Protein AF-Q61524-F1 (afdb_monomer_lite)

Sequence (188 aa):
MEGPAFSKPLKDKINPWGPLIILGILIRAGVSVQHDSPHQVFNVTWRVTNLMTGQTANATSLLGTMTDAFPKLYFDLCDLIG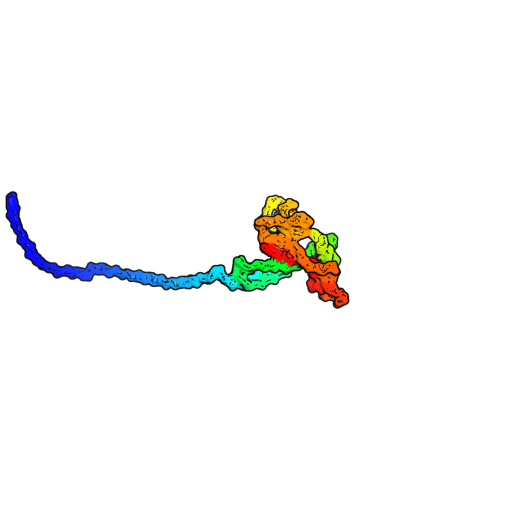DDWDETGLGCRTPGGRKRARTFDFYVCPGHTVPTGCGGPREGYCGKWGCETTGQAYWKPSSSWDLISLKRGNTPRNQGPCYDSSAVSSDIKGATPGGRCNPLVLEF

Radius of gyration: 37.03 Å; chains: 1; bounding box: 110×57×99 Å

Structure (mmCIF, N/CA/C/O backbone):
data_AF-Q61524-F1
#
_entry.id   AF-Q61524-F1
#
loop_
_atom_site.group_PDB
_atom_site.id
_atom_site.type_symbol
_atom_site.label_atom_id
_atom_site.label_alt_id
_atom_site.label_comp_id
_atom_site.label_asym_id
_atom_site.label_entity_id
_atom_site.label_seq_id
_atom_site.pdbx_PDB_ins_code
_atom_site.Cartn_x
_atom_site.Cartn_y
_atom_site.Cartn_z
_atom_site.occupancy
_atom_site.B_iso_or_equiv
_atom_site.auth_seq_id
_atom_site.auth_comp_id
_atom_site.auth_asym_id
_atom_site.auth_atom_id
_atom_site.pdbx_PDB_model_num
ATOM 1 N N . MET A 1 1 ? -84.512 -15.811 79.429 1.00 34.22 1 MET A N 1
ATOM 2 C CA . MET A 1 1 ? -84.931 -17.022 80.159 1.00 34.22 1 MET A CA 1
ATOM 3 C C . MET A 1 1 ? -84.025 -18.152 79.704 1.00 34.22 1 MET A C 1
ATOM 5 O O . MET A 1 1 ? -83.801 -18.243 78.508 1.00 34.22 1 MET A O 1
ATOM 9 N N . GLU A 1 2 ? -83.501 -18.903 80.677 1.00 37.66 2 GLU A N 1
ATOM 10 C CA . GLU A 1 2 ? -82.784 -20.192 80.574 1.00 37.66 2 GLU A CA 1
ATOM 11 C C . GLU A 1 2 ? -81.365 -20.209 79.951 1.00 37.66 2 GLU A C 1
ATOM 13 O O . GLU A 1 2 ? -81.152 -19.915 78.781 1.00 37.66 2 GLU A O 1
ATOM 18 N N . GLY A 1 3 ? -80.376 -20.607 80.762 1.00 34.16 3 GLY A N 1
ATOM 19 C CA . GLY A 1 3 ? -79.248 -21.450 80.319 1.00 34.16 3 GLY A CA 1
ATOM 20 C C . GLY A 1 3 ? -79.447 -22.868 80.889 1.00 34.16 3 GLY A C 1
ATOM 21 O O . GLY A 1 3 ? -80.541 -23.125 81.391 1.00 34.16 3 GLY A O 1
ATOM 22 N N . PRO A 1 4 ? -78.428 -23.749 81.015 1.00 56.19 4 PRO A N 1
ATOM 23 C CA . PRO A 1 4 ? -77.154 -23.925 80.300 1.00 56.19 4 PRO A CA 1
ATOM 24 C C . PRO A 1 4 ? -76.946 -25.417 79.857 1.00 56.19 4 PRO A C 1
ATOM 26 O O . PRO A 1 4 ? -77.889 -26.198 79.869 1.00 56.19 4 PRO A O 1
ATOM 29 N N . ALA A 1 5 ? -75.692 -25.812 79.559 1.00 42.12 5 ALA A N 1
ATOM 30 C CA . ALA A 1 5 ? -75.075 -27.157 79.729 1.00 42.12 5 ALA A CA 1
ATOM 31 C C . ALA A 1 5 ? -74.617 -27.961 78.478 1.00 42.12 5 ALA A C 1
ATOM 33 O O . ALA A 1 5 ? -75.386 -28.584 77.759 1.00 42.12 5 ALA A O 1
ATOM 34 N N . PHE A 1 6 ? -73.286 -27.967 78.305 1.00 42.06 6 PHE A N 1
ATOM 35 C CA . PHE A 1 6 ? -72.361 -29.105 78.123 1.00 42.06 6 PHE A CA 1
ATOM 36 C C . PHE A 1 6 ? -72.846 -30.458 77.551 1.00 42.06 6 PHE A C 1
ATOM 38 O O . PHE A 1 6 ? -73.627 -31.167 78.174 1.00 42.06 6 PHE A O 1
ATOM 45 N N . SER A 1 7 ? -72.128 -30.947 76.527 1.00 42.03 7 SER A N 1
ATOM 46 C CA . SER A 1 7 ? -71.452 -32.263 76.571 1.00 42.03 7 SER A CA 1
ATOM 47 C C . SER A 1 7 ? -70.316 -32.368 75.524 1.00 42.03 7 SER A C 1
ATOM 49 O O . SER A 1 7 ? -70.452 -31.973 74.372 1.00 42.03 7 SER A O 1
ATOM 51 N N . LYS A 1 8 ? -69.155 -32.865 75.966 1.00 37.25 8 LYS A N 1
ATOM 52 C CA . LYS A 1 8 ? -68.002 -33.390 75.187 1.00 37.25 8 LYS A CA 1
ATOM 53 C C . LYS A 1 8 ? -68.099 -34.939 75.211 1.00 37.25 8 LYS A C 1
ATOM 55 O O . LYS A 1 8 ? -68.842 -35.424 76.064 1.00 37.25 8 LYS A O 1
ATOM 60 N N . PRO A 1 9 ? -67.256 -35.745 74.519 1.00 51.81 9 PRO A N 1
ATOM 61 C CA . PRO A 1 9 ? -66.420 -35.542 73.320 1.00 51.81 9 PRO A CA 1
ATOM 62 C C . PRO A 1 9 ? -66.449 -36.763 72.339 1.00 51.81 9 PRO A C 1
ATOM 64 O O . PRO A 1 9 ? -67.178 -37.728 72.535 1.00 51.81 9 PRO A O 1
ATOM 67 N N . LEU A 1 10 ? -65.510 -36.745 71.377 1.00 39.00 10 LEU A N 1
ATOM 68 C CA . LEU A 1 10 ? -64.771 -37.892 70.806 1.00 39.00 10 LEU A CA 1
ATOM 69 C C . LEU A 1 10 ? -65.347 -38.570 69.549 1.00 39.00 10 LEU A C 1
ATOM 71 O O . LEU A 1 10 ? -66.264 -39.377 69.635 1.00 39.00 10 LEU A O 1
ATOM 75 N N . LYS A 1 11 ? -64.678 -38.368 68.402 1.00 36.84 11 LYS A N 1
ATOM 76 C CA . LYS A 1 11 ? -63.940 -39.446 67.716 1.00 36.84 11 LYS A CA 1
ATOM 77 C C . LYS A 1 11 ? -63.095 -38.874 66.577 1.00 36.84 11 LYS A C 1
ATOM 79 O O . LYS A 1 11 ? -63.632 -38.364 65.597 1.00 36.84 11 LYS A O 1
ATOM 84 N N . ASP A 1 12 ? -61.781 -39.012 66.706 1.00 47.59 12 ASP A N 1
ATOM 85 C CA . ASP A 1 12 ? -60.841 -38.858 65.603 1.00 47.59 12 ASP A CA 1
ATOM 86 C C . ASP A 1 12 ? -61.253 -39.743 64.423 1.00 47.59 12 ASP A C 1
ATOM 88 O O . ASP A 1 12 ? -61.412 -40.960 64.560 1.00 47.59 12 ASP A O 1
ATOM 92 N N . LYS A 1 13 ? -61.383 -39.135 63.244 1.00 40.47 13 LYS A N 1
ATOM 93 C CA . LYS A 1 13 ? -61.240 -39.828 61.964 1.00 40.47 13 LYS A CA 1
ATOM 94 C C . LYS A 1 13 ? -60.425 -38.949 61.030 1.00 40.47 13 LYS A C 1
ATOM 96 O O . LYS A 1 13 ? -60.937 -38.050 60.372 1.00 40.47 13 LYS A O 1
ATOM 101 N N . ILE A 1 14 ? -59.132 -39.244 61.012 1.00 44.91 14 ILE A N 1
ATOM 102 C CA . ILE A 1 14 ? -58.179 -38.815 59.994 1.00 44.91 14 ILE A CA 1
ATOM 103 C C . ILE A 1 14 ? -58.725 -39.277 58.635 1.00 44.91 14 ILE A C 1
ATOM 105 O O . ILE A 1 14 ? -58.894 -40.472 58.397 1.00 44.91 14 ILE A O 1
ATOM 109 N N . ASN A 1 15 ? -59.058 -38.319 57.771 1.00 45.84 15 ASN A N 1
ATOM 110 C CA . ASN A 1 15 ? -59.486 -38.557 56.396 1.00 45.84 15 ASN A CA 1
ATOM 111 C C . ASN A 1 15 ? -58.240 -38.745 55.503 1.00 45.84 15 ASN A C 1
ATOM 113 O O . ASN A 1 15 ? -57.409 -37.837 55.473 1.00 45.84 15 ASN A O 1
ATOM 117 N N . PRO A 1 16 ? -58.080 -39.861 54.764 1.00 44.81 16 PRO A N 1
ATOM 118 C CA . PRO A 1 16 ? -56.848 -40.149 54.027 1.00 44.81 16 PRO A CA 1
ATOM 119 C C . PRO A 1 16 ? -56.837 -39.619 52.580 1.00 44.81 16 PRO A C 1
ATOM 121 O O . PRO A 1 16 ? -56.116 -40.147 51.742 1.00 44.81 16 PRO A O 1
ATOM 124 N N . TRP A 1 17 ? -57.616 -38.583 52.260 1.00 44.56 17 TRP A N 1
ATOM 125 C CA . TRP A 1 17 ? -57.714 -38.042 50.896 1.00 44.56 17 TRP A CA 1
ATOM 126 C C . TRP A 1 17 ? -57.247 -36.586 50.842 1.00 44.56 17 TRP A C 1
ATOM 128 O O . TRP A 1 17 ? -58.035 -35.662 50.661 1.00 44.56 17 TRP A O 1
ATOM 138 N N . GLY A 1 18 ? -55.941 -36.390 51.035 1.00 41.88 18 GLY A N 1
ATOM 139 C CA . GLY A 1 18 ? -55.241 -35.165 50.648 1.00 41.88 18 GLY A CA 1
ATOM 140 C C . GLY A 1 18 ? -54.637 -35.336 49.247 1.00 41.88 18 GLY A C 1
ATOM 141 O O . GLY A 1 18 ? -54.134 -36.420 48.946 1.00 41.88 18 GLY A O 1
ATOM 142 N N . PRO A 1 19 ? -54.685 -34.320 48.369 1.00 47.94 19 PRO A N 1
ATOM 143 C CA . PRO A 1 19 ? -54.148 -34.434 47.021 1.00 47.94 19 PRO A CA 1
ATOM 144 C C . PRO A 1 19 ? -52.626 -34.604 47.088 1.00 47.94 19 PRO A C 1
ATOM 146 O O . PRO A 1 19 ? -51.918 -33.783 47.670 1.00 47.94 19 PRO A O 1
ATOM 149 N N . LEU A 1 20 ? -52.122 -35.680 46.484 1.00 49.22 20 LEU A N 1
ATOM 150 C CA . LEU A 1 20 ? -50.700 -35.886 46.228 1.00 49.22 20 LEU A CA 1
ATOM 151 C C . LEU A 1 20 ? -50.214 -34.793 45.268 1.00 49.22 20 LEU A C 1
ATOM 153 O O . LEU A 1 20 ? -50.362 -34.904 44.052 1.00 49.22 20 LEU A O 1
ATOM 157 N N . ILE A 1 21 ? -49.637 -33.722 45.814 1.00 53.91 21 ILE A N 1
ATOM 158 C CA . ILE A 1 21 ? -48.837 -32.779 45.033 1.00 53.91 21 ILE A CA 1
ATOM 159 C C . ILE A 1 21 ? -47.535 -33.502 44.688 1.00 53.91 21 ILE A C 1
ATOM 161 O O . ILE A 1 21 ? -46.600 -33.551 45.485 1.00 53.91 21 ILE A O 1
ATOM 165 N N . ILE A 1 22 ? -47.489 -34.106 43.500 1.00 50.44 22 ILE A N 1
ATOM 166 C CA . ILE A 1 22 ? -46.239 -34.587 42.916 1.00 50.44 22 ILE A CA 1
ATOM 167 C C . ILE A 1 22 ? -45.434 -33.342 42.545 1.00 50.44 22 ILE A C 1
ATOM 169 O O . ILE A 1 22 ? -45.658 -32.720 41.507 1.00 50.44 22 ILE A O 1
ATOM 173 N N . LEU A 1 23 ? -44.511 -32.953 43.424 1.00 48.97 23 LEU A N 1
ATOM 174 C CA . LEU A 1 23 ? -43.489 -31.962 43.123 1.00 48.97 23 LEU A CA 1
ATOM 175 C C . LEU A 1 23 ? -42.530 -32.592 42.106 1.00 48.97 23 LEU A C 1
ATOM 177 O O . LEU A 1 23 ? -41.545 -33.235 42.462 1.00 48.97 23 LEU A O 1
ATOM 181 N N . GLY A 1 24 ? -42.870 -32.467 40.824 1.00 51.19 24 GLY A N 1
ATOM 182 C CA . GLY A 1 24 ? -41.993 -32.848 39.730 1.00 51.19 24 GLY A CA 1
ATOM 183 C C . GLY A 1 24 ? -40.735 -31.991 39.786 1.00 51.19 24 GLY A C 1
ATOM 184 O O . GLY A 1 24 ? -40.763 -30.813 39.434 1.00 51.19 24 GLY A O 1
ATOM 185 N N . ILE A 1 25 ? -39.628 -32.576 40.243 1.00 55.19 25 ILE A N 1
ATOM 186 C CA . ILE A 1 25 ? -38.306 -31.977 40.091 1.00 55.19 25 ILE A CA 1
ATOM 187 C C . ILE A 1 25 ? -38.027 -31.963 38.587 1.00 55.19 25 ILE A C 1
ATOM 189 O O . ILE A 1 25 ? -37.670 -32.981 37.996 1.00 55.19 25 ILE A O 1
ATOM 193 N N . LEU A 1 26 ? -38.209 -30.801 37.956 1.00 47.75 26 LEU A N 1
ATOM 194 C CA . LEU A 1 26 ? -37.598 -30.517 36.666 1.00 47.75 26 LEU A CA 1
ATOM 195 C C . LEU A 1 26 ? -36.090 -30.493 36.900 1.00 47.75 26 LEU A C 1
ATOM 197 O O . LEU A 1 26 ? -35.507 -29.446 37.184 1.00 47.75 26 LEU A O 1
ATOM 201 N N . ILE A 1 27 ? -35.450 -31.656 36.786 1.00 51.91 27 ILE A N 1
ATOM 202 C CA . ILE A 1 27 ? -34.021 -31.712 36.523 1.00 51.91 27 ILE A CA 1
ATOM 203 C C . ILE A 1 27 ? -33.881 -31.099 35.133 1.00 51.91 27 ILE A C 1
ATOM 205 O O . ILE A 1 27 ? -33.997 -31.781 34.116 1.00 51.91 27 ILE A O 1
ATOM 209 N N . ARG A 1 28 ? -33.670 -29.778 35.072 1.00 49.41 28 ARG A N 1
ATOM 210 C CA . ARG A 1 28 ? -32.932 -29.214 33.950 1.00 49.41 28 ARG A CA 1
ATOM 211 C C . ARG A 1 28 ? -31.598 -29.933 34.026 1.00 49.41 28 ARG A C 1
ATOM 213 O O . ARG A 1 28 ? -30.758 -29.581 34.849 1.00 49.41 28 ARG A O 1
ATOM 220 N N . ALA A 1 29 ? -31.436 -30.981 33.223 1.00 51.28 29 ALA A N 1
ATOM 221 C CA . ALA A 1 29 ? -30.122 -31.357 32.763 1.00 51.28 29 ALA A CA 1
ATOM 222 C C . ALA A 1 29 ? -29.605 -30.070 32.133 1.00 51.28 29 ALA A C 1
ATOM 224 O O . ALA A 1 29 ? -30.028 -29.683 31.043 1.00 51.28 29 ALA A O 1
ATOM 225 N N . GLY A 1 30 ? -28.835 -29.312 32.915 1.00 47.81 30 GLY A N 1
ATOM 226 C CA . GLY A 1 30 ? -28.030 -28.246 32.386 1.00 47.81 30 GLY A CA 1
ATOM 227 C C . GLY A 1 30 ? -27.158 -28.953 31.380 1.00 47.81 30 GLY A C 1
ATOM 228 O O . GLY A 1 30 ? -26.180 -29.594 31.751 1.00 47.81 30 GLY A O 1
ATOM 229 N N . VAL A 1 31 ? -27.561 -28.901 30.113 1.00 48.53 31 VAL A N 1
ATOM 230 C CA . VAL A 1 31 ? -26.595 -28.923 29.038 1.00 48.53 31 VAL A CA 1
ATOM 231 C C . VAL A 1 31 ? -25.711 -27.758 29.426 1.00 48.53 31 VAL A C 1
ATOM 233 O O . VAL A 1 31 ? -26.129 -26.602 29.340 1.00 48.53 31 VAL A O 1
ATOM 236 N N . SER A 1 32 ? -24.567 -28.064 30.033 1.00 52.12 32 SER A N 1
ATOM 237 C CA . SER A 1 32 ? -23.470 -27.131 30.101 1.00 52.12 32 SER A CA 1
ATOM 238 C C . SER A 1 32 ? -23.262 -26.756 28.649 1.00 52.12 32 SER A C 1
ATOM 240 O O . SER A 1 32 ? -22.697 -27.532 27.881 1.00 52.12 32 SER A O 1
ATOM 242 N N . VAL A 1 33 ? -23.836 -25.624 28.239 1.00 51.41 33 VAL A N 1
ATOM 243 C CA . VAL A 1 33 ? -23.352 -24.911 27.075 1.00 51.41 33 VAL A CA 1
ATOM 244 C C . VAL A 1 33 ? -21.889 -24.764 27.421 1.00 51.41 33 VAL A C 1
ATOM 246 O O . VAL A 1 33 ? -21.557 -24.092 28.400 1.00 51.41 33 VAL A O 1
ATOM 249 N N . GLN A 1 34 ? -21.049 -25.552 26.755 1.00 55.75 34 GLN A N 1
ATOM 250 C CA . GLN A 1 34 ? -19.616 -25.399 26.833 1.00 55.75 34 GLN A CA 1
ATOM 251 C C . GLN A 1 34 ? -19.420 -23.975 26.331 1.00 55.75 34 GLN A C 1
ATOM 253 O O . GLN A 1 34 ? -19.534 -23.703 25.140 1.00 55.75 34 GLN A O 1
ATOM 258 N N . HIS A 1 35 ? -19.366 -23.027 27.262 1.00 61.12 35 HIS A N 1
ATOM 259 C CA . HIS A 1 35 ? -19.160 -21.643 26.921 1.00 61.12 35 HIS A CA 1
ATOM 260 C C . HIS A 1 35 ? -17.685 -21.630 26.589 1.00 61.12 35 HIS A C 1
ATOM 262 O O . HIS A 1 35 ? -16.847 -21.582 27.492 1.00 61.12 35 HIS A O 1
ATOM 268 N N . ASP A 1 36 ? -17.377 -21.854 25.312 1.00 76.94 36 ASP A N 1
ATOM 269 C CA . ASP A 1 36 ? -16.004 -21.823 24.862 1.00 76.94 36 ASP A CA 1
ATOM 270 C C . ASP A 1 36 ? -15.397 -20.523 25.388 1.00 76.94 36 ASP A C 1
ATOM 272 O O . ASP A 1 36 ? -16.037 -19.464 25.344 1.00 76.94 36 ASP A O 1
ATOM 276 N N . SER A 1 37 ? -14.208 -20.632 25.983 1.00 83.56 37 SER A N 1
ATOM 277 C CA . SER A 1 37 ? -13.538 -19.500 26.620 1.00 83.56 37 SER A CA 1
ATOM 278 C C . SER A 1 37 ? -13.587 -18.289 25.685 1.00 83.56 37 SER A C 1
ATOM 280 O O . SER A 1 37 ? -13.211 -18.437 24.530 1.00 83.56 37 SER A O 1
ATOM 282 N N . PRO A 1 38 ? -13.983 -17.082 26.120 1.00 87.19 38 PRO A N 1
ATOM 283 C CA . PRO A 1 38 ? -13.972 -15.903 25.246 1.00 87.19 38 PRO A CA 1
ATOM 284 C C . PRO A 1 38 ? -12.561 -15.535 24.744 1.00 87.19 38 PRO A C 1
ATOM 286 O O . PRO A 1 38 ? -12.417 -14.693 23.863 1.00 87.19 38 PRO A O 1
ATOM 289 N N . HIS A 1 39 ? -11.522 -16.190 25.270 1.00 90.31 39 HIS A N 1
ATOM 290 C CA . HIS A 1 39 ? -10.122 -16.050 24.881 1.00 90.31 39 HIS A CA 1
ATOM 291 C C . HIS A 1 39 ? -9.625 -17.263 24.086 1.00 90.31 39 HIS A C 1
ATOM 293 O O . HIS A 1 39 ? -8.515 -17.749 24.311 1.00 90.31 39 HIS A O 1
ATOM 299 N N . GLN A 1 40 ? -10.455 -17.804 23.191 1.00 93.44 40 GLN A N 1
ATOM 300 C CA . GLN A 1 40 ? -10.007 -18.880 22.309 1.00 93.44 40 GLN A CA 1
ATOM 301 C C . GLN A 1 40 ? -8.854 -18.394 21.433 1.00 93.44 40 GLN A C 1
ATOM 303 O O . GLN A 1 40 ? -8.881 -17.286 20.890 1.00 93.44 40 GLN A O 1
ATOM 308 N N . VAL A 1 41 ? -7.860 -19.261 21.279 1.00 95.69 41 VAL A N 1
ATOM 309 C CA . VAL A 1 41 ? -6.746 -19.048 20.363 1.00 95.69 41 VAL A CA 1
ATOM 310 C C . VAL A 1 41 ? -7.084 -19.723 19.043 1.00 95.69 41 VAL A C 1
ATOM 312 O O . VAL A 1 41 ? -7.360 -20.921 19.000 1.00 95.69 41 VAL A O 1
ATOM 315 N N . PHE A 1 42 ? -7.030 -18.952 17.964 1.00 96.25 42 PHE A N 1
ATOM 316 C CA . PHE A 1 42 ? -7.261 -19.412 16.604 1.00 96.25 42 PHE A CA 1
ATOM 317 C C . PHE A 1 42 ? -5.990 -19.272 15.775 1.00 96.25 42 PHE A C 1
ATOM 319 O O . PHE A 1 42 ? -5.110 -18.469 16.080 1.00 96.25 42 PHE A O 1
ATOM 326 N N . ASN A 1 43 ? -5.925 -20.020 14.675 1.00 97.38 43 ASN A N 1
ATOM 327 C CA . ASN A 1 43 ? -5.005 -19.713 13.589 1.00 97.38 43 ASN A CA 1
ATOM 328 C C . ASN A 1 43 ? -5.625 -18.620 12.708 1.00 97.38 43 ASN A C 1
ATOM 330 O O . ASN A 1 43 ? -6.362 -18.908 11.762 1.00 97.38 43 ASN A O 1
ATOM 334 N N . VAL A 1 44 ? -5.375 -17.361 13.063 1.00 98.06 44 VAL A N 1
ATOM 335 C CA . VAL A 1 44 ? -5.919 -16.190 12.370 1.00 98.06 44 VAL A CA 1
ATOM 336 C C . VAL A 1 44 ? -5.082 -15.933 11.126 1.00 98.06 44 VAL A C 1
ATOM 338 O O . VAL A 1 44 ? -3.862 -15.860 11.211 1.00 98.06 44 VAL A O 1
ATOM 341 N N . THR A 1 45 ? -5.723 -15.790 9.966 1.00 98.12 45 THR A N 1
ATOM 342 C CA . THR A 1 45 ? -5.037 -15.477 8.706 1.00 98.12 45 THR A CA 1
ATOM 343 C C . THR A 1 45 ? -5.496 -14.128 8.178 1.00 98.12 45 THR A C 1
ATOM 345 O O . THR A 1 45 ? -6.654 -13.963 7.801 1.00 98.12 45 THR A O 1
ATOM 348 N N . TRP A 1 46 ? -4.566 -13.182 8.102 1.00 98.38 46 TRP A N 1
ATOM 349 C CA . TRP A 1 46 ? -4.745 -11.905 7.421 1.00 98.38 46 TRP A CA 1
ATOM 350 C C . TRP A 1 46 ? -4.383 -12.040 5.953 1.00 98.38 46 TRP A C 1
ATOM 352 O O . TRP A 1 46 ? -3.387 -12.680 5.619 1.00 98.38 46 TRP A O 1
ATOM 362 N N . ARG A 1 47 ? -5.170 -11.424 5.071 1.00 98.06 47 ARG A N 1
ATOM 363 C CA . ARG A 1 47 ? -4.982 -11.509 3.621 1.00 98.06 47 ARG A CA 1
ATOM 364 C C . ARG A 1 47 ? -5.134 -10.131 2.990 1.00 98.06 47 ARG A C 1
ATOM 366 O O . ARG A 1 47 ? -6.151 -9.474 3.182 1.00 98.06 47 ARG A O 1
ATOM 373 N N . VAL A 1 48 ? -4.146 -9.733 2.198 1.00 97.94 48 VAL A N 1
ATOM 374 C CA . VAL A 1 48 ? -4.208 -8.549 1.334 1.00 97.94 48 VAL A CA 1
ATOM 375 C C . VAL A 1 48 ? -4.538 -9.027 -0.072 1.00 97.94 48 VAL A C 1
ATOM 377 O O . VAL A 1 48 ? -3.892 -9.945 -0.580 1.00 97.94 48 VAL A O 1
ATOM 380 N N . THR A 1 49 ? -5.558 -8.442 -0.696 1.00 96.56 49 THR A N 1
ATOM 381 C CA . THR A 1 49 ? -6.040 -8.871 -2.017 1.00 96.56 49 THR A CA 1
ATOM 382 C C . THR A 1 49 ? -6.137 -7.703 -2.980 1.00 96.56 49 THR A C 1
ATOM 384 O O . THR A 1 49 ? -6.538 -6.606 -2.598 1.00 96.56 49 THR A O 1
ATOM 387 N N . ASN A 1 50 ? -5.778 -7.959 -4.233 1.00 93.75 50 ASN A N 1
ATOM 388 C CA . ASN A 1 50 ? -6.072 -7.072 -5.343 1.00 93.75 50 ASN A CA 1
ATOM 389 C C . ASN A 1 50 ? -7.562 -7.212 -5.678 1.00 93.75 50 ASN A C 1
ATOM 391 O O . ASN A 1 50 ? -8.011 -8.285 -6.078 1.00 93.75 50 ASN A O 1
ATOM 395 N N . LEU A 1 51 ? -8.333 -6.138 -5.506 1.00 91.62 51 LEU A N 1
ATOM 396 C CA . LEU A 1 51 ? -9.781 -6.164 -5.734 1.00 91.62 51 LEU A CA 1
ATOM 397 C C . LEU A 1 51 ? -10.163 -6.225 -7.221 1.00 91.62 51 LEU A C 1
ATOM 399 O O . LEU A 1 51 ? -11.275 -6.640 -7.532 1.00 91.62 51 LEU A O 1
ATOM 403 N N . MET A 1 52 ? -9.260 -5.848 -8.130 1.00 87.75 52 MET A N 1
ATOM 404 C CA . MET A 1 52 ? -9.493 -5.917 -9.576 1.00 87.75 52 MET A CA 1
ATOM 405 C C . MET A 1 52 ? -9.345 -7.345 -10.103 1.00 87.75 52 MET A C 1
ATOM 407 O O . MET A 1 52 ? -10.127 -7.776 -10.946 1.00 87.75 52 MET A O 1
ATOM 411 N N . THR A 1 53 ? -8.358 -8.092 -9.600 1.00 90.38 53 THR A N 1
ATOM 412 C CA . THR A 1 53 ? -8.041 -9.450 -10.083 1.00 90.38 53 THR A CA 1
ATOM 413 C C . THR A 1 53 ? -8.506 -10.565 -9.143 1.00 90.38 53 THR A C 1
ATOM 415 O O . THR A 1 53 ? -8.518 -11.733 -9.528 1.00 90.38 53 THR A O 1
ATOM 418 N N . GLY A 1 54 ? -8.845 -10.240 -7.893 1.00 92.38 54 GLY A N 1
ATOM 419 C CA . GLY A 1 54 ? -9.150 -11.202 -6.829 1.00 92.38 54 GLY A CA 1
ATOM 420 C C . GLY A 1 54 ? -7.929 -11.961 -6.287 1.00 92.38 54 GLY A C 1
ATOM 421 O O . GLY A 1 54 ? -8.070 -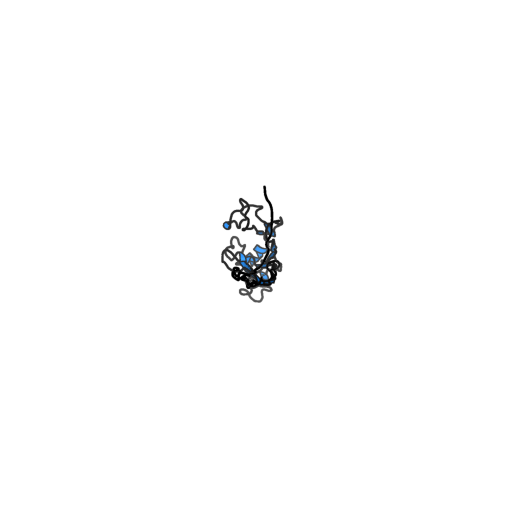12.826 -5.414 1.00 92.38 54 GLY A O 1
ATOM 422 N N . GLN A 1 55 ? -6.724 -11.669 -6.785 1.00 93.69 55 GLN A N 1
ATOM 423 C CA . GLN A 1 55 ? -5.503 -12.360 -6.380 1.00 93.69 55 GLN A CA 1
ATOM 424 C C . GLN A 1 55 ? -5.025 -11.912 -4.994 1.00 93.69 55 GLN A C 1
ATOM 426 O O . GLN A 1 55 ? -5.214 -10.771 -4.572 1.00 93.69 55 GLN A O 1
ATOM 431 N N . THR A 1 56 ? -4.390 -12.832 -4.268 1.00 96.12 56 THR A N 1
ATOM 432 C CA . THR A 1 56 ? -3.736 -12.525 -2.990 1.00 96.12 56 THR A CA 1
ATOM 433 C C . THR A 1 56 ? -2.401 -11.848 -3.244 1.00 96.12 56 THR A C 1
ATOM 435 O O . THR A 1 56 ? -1.524 -12.476 -3.827 1.00 96.12 56 THR A O 1
ATOM 438 N N . ALA A 1 57 ? -2.218 -10.632 -2.734 1.00 95.75 57 ALA A N 1
ATOM 439 C CA . ALA A 1 57 ? -0.912 -9.986 -2.723 1.00 95.75 57 ALA A CA 1
ATOM 440 C C . ALA A 1 57 ? -0.004 -10.608 -1.655 1.00 95.75 57 ALA A C 1
ATOM 442 O O . ALA A 1 57 ? 1.135 -10.973 -1.928 1.00 95.75 57 ALA A O 1
ATOM 443 N N . ASN A 1 58 ? -0.528 -10.788 -0.439 1.00 97.19 58 ASN A N 1
ATOM 444 C CA . ASN A 1 58 ? 0.122 -11.595 0.588 1.00 97.19 58 ASN A CA 1
ATOM 445 C C . ASN A 1 58 ? -0.890 -12.107 1.625 1.00 97.19 58 ASN A C 1
ATOM 447 O O . ASN A 1 58 ? -1.996 -11.572 1.747 1.00 97.19 58 ASN A O 1
ATOM 451 N N . ALA A 1 59 ? -0.504 -13.130 2.381 1.00 97.62 59 ALA A N 1
ATOM 452 C CA . ALA A 1 59 ? -1.225 -13.602 3.550 1.00 97.62 59 ALA A CA 1
ATOM 453 C C . ALA A 1 59 ? -0.261 -13.868 4.712 1.00 97.62 59 ALA A C 1
ATOM 455 O O . ALA A 1 59 ? 0.891 -14.249 4.519 1.00 97.62 59 ALA A O 1
ATOM 456 N N . THR A 1 60 ? -0.721 -13.654 5.938 1.00 98.00 60 THR A N 1
ATOM 457 C CA . THR A 1 60 ? 0.056 -13.906 7.154 1.00 98.00 60 THR A CA 1
ATOM 458 C C . THR A 1 60 ? -0.839 -14.581 8.173 1.00 98.00 60 THR A C 1
ATOM 460 O O . THR A 1 60 ? -1.907 -14.063 8.496 1.00 98.00 60 THR A O 1
ATOM 463 N N . SER A 1 61 ? -0.396 -15.732 8.671 1.00 97.50 61 SER A N 1
ATOM 464 C CA . SER A 1 61 ? -1.109 -16.505 9.683 1.00 97.50 61 SER A CA 1
ATOM 465 C C . SER A 1 61 ? -0.372 -16.428 11.014 1.00 97.50 61 SER A C 1
ATOM 467 O O . SER A 1 61 ? 0.856 -16.522 11.047 1.00 97.50 61 SER A O 1
ATOM 469 N N . LEU A 1 62 ? -1.112 -16.264 12.106 1.00 97.31 62 LEU A N 1
ATOM 470 C CA . LEU A 1 62 ? -0.583 -16.270 13.465 1.00 97.31 62 LEU A CA 1
ATOM 471 C C . LEU A 1 62 ? -1.569 -16.924 14.431 1.00 97.31 62 LEU A C 1
ATOM 473 O O . LEU A 1 62 ? -2.785 -16.813 14.272 1.00 97.31 62 LEU A O 1
ATOM 477 N N . LEU A 1 63 ? -1.024 -17.588 15.450 1.00 97.56 63 LEU A N 1
ATOM 478 C CA . LEU A 1 63 ? -1.813 -18.045 16.584 1.00 97.56 63 LEU A CA 1
ATOM 479 C C . LEU A 1 63 ? -2.060 -16.864 17.519 1.00 97.56 63 LEU A C 1
ATOM 481 O O . LEU A 1 63 ? -1.111 -16.237 17.985 1.00 97.56 63 LEU A O 1
ATOM 485 N N . GLY A 1 64 ? -3.326 -16.578 17.790 1.00 96.00 64 GLY A N 1
ATOM 486 C CA . GLY A 1 64 ? -3.732 -15.503 18.688 1.00 96.00 64 GLY A CA 1
ATOM 487 C C . GLY A 1 64 ? -5.227 -15.536 18.959 1.00 96.00 64 GLY A C 1
ATOM 488 O O . GLY A 1 64 ? -5.963 -16.352 18.400 1.00 96.00 64 GLY A O 1
ATOM 489 N N . THR A 1 65 ? -5.680 -14.655 19.835 1.00 96.00 65 THR A N 1
ATOM 490 C CA . THR A 1 65 ? -7.105 -14.412 20.053 1.00 96.00 65 THR A CA 1
ATOM 491 C C . THR A 1 65 ? -7.623 -13.403 19.028 1.00 96.00 65 THR A C 1
ATOM 493 O O . THR A 1 65 ? -6.861 -12.668 18.400 1.00 96.00 65 THR A O 1
ATOM 496 N N . MET A 1 66 ? -8.944 -13.295 18.886 1.00 93.25 66 MET A N 1
ATOM 497 C CA . MET A 1 66 ? -9.541 -12.277 18.008 1.00 93.25 66 MET A CA 1
ATOM 498 C C . MET A 1 66 ? -9.263 -10.832 18.467 1.00 93.25 66 MET A C 1
ATOM 500 O O . MET A 1 66 ? -9.494 -9.901 17.702 1.00 93.25 66 MET A O 1
ATOM 504 N N . THR A 1 67 ? -8.777 -10.635 19.698 1.00 94.31 67 THR A N 1
ATOM 505 C CA . THR A 1 67 ? -8.497 -9.313 20.276 1.00 94.31 67 THR A CA 1
ATOM 506 C C . THR A 1 67 ? -7.050 -8.848 20.125 1.00 94.31 67 THR A C 1
ATOM 508 O O . THR A 1 67 ? -6.799 -7.659 20.282 1.00 94.31 67 THR A O 1
ATOM 511 N N . ASP A 1 68 ? -6.100 -9.740 19.828 1.00 94.88 68 ASP A N 1
ATOM 512 C CA . ASP A 1 68 ? -4.663 -9.416 19.793 1.00 94.88 68 ASP A CA 1
ATOM 513 C C . ASP A 1 68 ? -3.931 -9.877 18.522 1.00 94.88 68 ASP A C 1
ATOM 515 O O . ASP A 1 68 ? -2.784 -9.488 18.295 1.00 94.88 68 ASP A O 1
ATOM 519 N N . ALA A 1 69 ? -4.582 -10.646 17.649 1.00 96.88 69 ALA A N 1
ATOM 520 C CA . ALA A 1 69 ? -3.983 -11.144 16.418 1.00 96.88 69 ALA A CA 1
ATOM 521 C C . ALA A 1 69 ? -3.900 -10.072 15.307 1.00 96.88 69 ALA A C 1
ATOM 523 O O . ALA A 1 69 ? -4.478 -10.259 14.242 1.00 96.88 69 ALA A O 1
ATOM 524 N N . PHE A 1 70 ? -3.164 -8.974 15.519 1.00 97.50 70 PHE A N 1
ATOM 525 C CA . PHE A 1 70 ? -2.991 -7.860 14.566 1.00 97.50 70 PHE A CA 1
ATOM 526 C C . PHE A 1 70 ? -1.515 -7.684 14.148 1.00 97.50 70 PHE A C 1
ATOM 528 O O . PHE A 1 70 ? -0.809 -6.816 14.667 1.00 97.50 70 PHE A O 1
ATOM 535 N N . PRO A 1 71 ? -0.991 -8.524 13.234 1.00 97.56 71 PRO A N 1
ATOM 536 C CA . PRO A 1 71 ? 0.389 -8.422 12.776 1.00 97.56 71 PRO A CA 1
ATOM 537 C C . PRO A 1 71 ? 0.575 -7.255 11.801 1.00 97.56 71 PRO A C 1
ATOM 539 O O . PRO A 1 71 ? -0.354 -6.837 11.115 1.00 97.56 71 PRO A O 1
ATOM 542 N N . LYS A 1 72 ? 1.820 -6.799 11.635 1.00 97.94 72 LYS A N 1
ATOM 543 C CA . LYS A 1 72 ? 2.172 -5.971 10.473 1.00 97.94 72 LYS A CA 1
ATOM 544 C C . LYS A 1 72 ? 2.080 -6.810 9.207 1.00 97.94 72 LYS A C 1
ATOM 546 O O . LYS A 1 72 ? 2.590 -7.932 9.180 1.00 97.94 72 LYS A O 1
ATOM 551 N N . LEU A 1 73 ? 1.492 -6.254 8.155 1.00 98.31 73 LEU A N 1
ATOM 552 C CA . LEU A 1 73 ? 1.394 -6.922 6.860 1.00 98.31 73 LEU A CA 1
ATOM 553 C C . LEU A 1 73 ? 2.406 -6.320 5.889 1.00 98.31 73 LEU A C 1
ATOM 555 O O . LEU A 1 73 ? 2.571 -5.103 5.813 1.00 98.31 73 LEU A O 1
ATOM 559 N N . TYR A 1 74 ? 3.069 -7.187 5.130 1.00 97.44 74 TYR A N 1
ATOM 560 C CA . TYR A 1 74 ? 4.077 -6.815 4.142 1.00 97.44 74 TYR A CA 1
ATOM 561 C C . TYR A 1 74 ? 3.630 -7.304 2.774 1.00 97.44 74 TYR A C 1
ATOM 563 O O . TYR A 1 74 ? 3.247 -8.460 2.645 1.00 97.44 74 TYR A O 1
ATOM 571 N N . PHE A 1 75 ? 3.675 -6.466 1.750 1.00 97.06 75 PHE A N 1
ATOM 572 C CA . PHE A 1 75 ? 3.340 -6.860 0.377 1.00 97.06 75 PHE A CA 1
ATOM 573 C C . PHE A 1 75 ? 4.001 -5.902 -0.612 1.00 97.06 75 PHE A C 1
ATOM 575 O O . PHE A 1 75 ? 4.383 -4.798 -0.228 1.00 97.06 75 PHE A O 1
ATOM 582 N N . ASP A 1 76 ? 4.176 -6.307 -1.868 1.00 95.69 76 ASP A N 1
ATOM 583 C CA . ASP A 1 76 ? 4.661 -5.396 -2.907 1.00 95.69 76 ASP A CA 1
ATOM 584 C C . ASP A 1 76 ? 3.482 -4.652 -3.545 1.00 95.69 76 ASP A C 1
ATOM 586 O O . ASP A 1 76 ? 2.425 -5.238 -3.786 1.00 95.69 76 ASP A O 1
ATOM 590 N N . LEU A 1 77 ? 3.660 -3.361 -3.837 1.00 94.56 77 LEU A N 1
ATOM 591 C CA . LEU A 1 77 ? 2.665 -2.555 -4.545 1.00 94.56 77 LEU A CA 1
ATOM 592 C C . LEU A 1 77 ? 2.216 -3.230 -5.850 1.00 94.56 77 LEU A C 1
ATOM 594 O O . LEU A 1 77 ? 1.028 -3.209 -6.162 1.00 94.56 77 LEU A O 1
ATOM 598 N N . CYS A 1 78 ? 3.139 -3.858 -6.583 1.00 92.44 78 CYS A N 1
ATOM 599 C CA . CYS A 1 78 ? 2.836 -4.492 -7.862 1.00 92.44 78 CYS A CA 1
ATOM 600 C C . CYS A 1 78 ? 1.893 -5.690 -7.752 1.00 92.44 78 CYS A C 1
ATOM 602 O O . CYS A 1 78 ? 1.133 -5.942 -8.684 1.00 92.44 78 CYS A O 1
ATOM 604 N N . ASP A 1 79 ? 1.862 -6.369 -6.604 1.00 93.75 79 ASP A N 1
ATOM 605 C CA . ASP A 1 79 ? 0.899 -7.445 -6.366 1.00 93.75 79 ASP A CA 1
ATOM 606 C C . ASP A 1 79 ? -0.520 -6.894 -6.070 1.00 93.75 79 ASP A C 1
ATOM 608 O O . ASP A 1 79 ? -1.506 -7.622 -6.193 1.00 93.75 79 ASP A O 1
ATOM 612 N N . LEU A 1 80 ? -0.652 -5.607 -5.706 1.00 91.62 80 LEU A N 1
ATOM 613 C CA . LEU A 1 80 ? -1.934 -4.949 -5.408 1.00 91.62 80 LEU A CA 1
ATOM 614 C C . LEU A 1 80 ? -2.557 -4.242 -6.619 1.00 91.62 80 LEU A C 1
ATOM 616 O O . LEU A 1 80 ? -3.777 -4.260 -6.754 1.00 91.62 80 LEU A O 1
ATOM 620 N N . ILE A 1 81 ? -1.747 -3.608 -7.471 1.00 86.06 81 ILE A N 1
ATOM 621 C CA . ILE A 1 81 ? -2.238 -2.822 -8.621 1.00 86.06 81 ILE A CA 1
ATOM 622 C C . ILE A 1 81 ? -2.237 -3.609 -9.936 1.00 86.06 81 ILE A C 1
ATOM 624 O O . ILE A 1 81 ? -3.039 -3.315 -10.818 1.00 86.06 81 ILE A O 1
ATOM 628 N N . GLY A 1 82 ? -1.389 -4.636 -10.056 1.00 75.19 82 GLY A N 1
ATOM 629 C CA . GLY A 1 82 ? -1.243 -5.426 -11.279 1.00 75.19 82 GLY A CA 1
ATOM 630 C C . GLY A 1 82 ? -0.600 -4.662 -12.444 1.00 75.19 82 GLY A C 1
ATOM 631 O O . GLY A 1 82 ? -0.001 -3.599 -12.274 1.00 75.19 82 GLY A O 1
ATOM 632 N N . ASP A 1 83 ? -0.723 -5.229 -13.646 1.00 69.94 83 ASP A N 1
ATOM 633 C CA . ASP A 1 83 ? -0.059 -4.735 -14.860 1.00 69.94 83 ASP A CA 1
ATOM 634 C C . ASP A 1 83 ? -0.844 -3.644 -15.608 1.00 69.94 83 ASP A C 1
ATOM 636 O O . ASP A 1 83 ? -0.328 -3.092 -16.581 1.00 69.94 83 ASP A O 1
ATOM 640 N N . ASP A 1 84 ? -2.073 -3.326 -15.192 1.00 66.81 84 ASP A N 1
ATOM 641 C CA . ASP A 1 84 ? -2.949 -2.350 -15.864 1.00 66.81 84 ASP A CA 1
ATOM 642 C C . ASP A 1 84 ? -2.645 -0.891 -15.476 1.00 66.81 84 ASP A C 1
ATOM 644 O O . ASP A 1 84 ? -3.127 0.037 -16.117 1.00 66.81 84 ASP A O 1
ATOM 648 N N . TRP A 1 85 ? -1.790 -0.675 -14.469 1.00 74.81 85 TRP A N 1
ATOM 649 C CA . TRP A 1 85 ? -1.331 0.648 -14.016 1.00 74.81 85 TRP A CA 1
ATOM 650 C C . TRP A 1 85 ? -0.288 1.300 -14.953 1.00 74.81 85 TRP A C 1
ATOM 652 O O . TRP A 1 85 ? 0.192 2.400 -14.696 1.00 74.81 85 TRP A O 1
ATOM 662 N N . ASP A 1 86 ? 0.088 0.636 -16.046 1.00 65.06 86 ASP A N 1
ATOM 663 C CA . ASP A 1 86 ? 1.234 0.987 -16.897 1.00 65.06 86 ASP A CA 1
ATOM 664 C C . ASP A 1 86 ? 0.983 2.185 -17.854 1.00 65.06 86 ASP A C 1
ATOM 666 O O . ASP A 1 86 ? 1.355 2.163 -19.029 1.00 65.06 86 ASP A O 1
ATOM 670 N N . GLU A 1 87 ? 0.391 3.279 -17.369 1.00 58.19 87 GLU A N 1
ATOM 671 C CA . GLU A 1 87 ? 0.368 4.553 -18.094 1.00 58.19 87 GLU A CA 1
ATOM 672 C C . GLU A 1 87 ? 1.629 5.383 -17.773 1.00 58.19 87 GLU A C 1
ATOM 674 O O . GLU A 1 87 ? 2.028 5.566 -16.623 1.00 58.19 87 GLU A O 1
ATOM 679 N N . THR A 1 88 ? 2.281 5.938 -18.802 1.00 57.66 88 THR A N 1
ATOM 680 C CA . THR A 1 88 ? 3.392 6.919 -18.696 1.00 57.66 88 THR A CA 1
ATOM 681 C C . THR A 1 88 ? 4.725 6.433 -18.086 1.00 57.66 88 THR A C 1
ATOM 683 O O . THR A 1 88 ? 5.545 7.231 -17.619 1.00 57.66 88 THR A O 1
ATOM 686 N N . GLY A 1 89 ? 5.017 5.128 -18.143 1.00 66.94 89 GLY A N 1
ATOM 687 C CA . GLY A 1 89 ? 6.312 4.577 -17.706 1.00 66.94 89 GLY A CA 1
ATOM 688 C C . GLY A 1 89 ? 6.489 4.524 -16.182 1.00 66.94 89 GLY A C 1
ATOM 689 O O . GLY A 1 89 ? 7.616 4.401 -15.691 1.00 66.94 89 GLY A O 1
ATOM 690 N N . LEU A 1 90 ? 5.381 4.634 -15.449 1.00 79.06 90 LEU A N 1
ATOM 691 C CA . LEU A 1 90 ? 5.225 4.214 -14.064 1.00 79.06 90 LEU A CA 1
ATOM 692 C C . LEU A 1 90 ? 4.465 2.893 -14.073 1.00 79.06 90 LEU A C 1
ATOM 694 O O . LEU A 1 90 ? 3.494 2.769 -14.804 1.00 79.06 90 LEU A O 1
ATOM 698 N N . GLY A 1 91 ? 4.901 1.930 -13.266 1.00 84.44 91 GLY A N 1
ATOM 699 C CA . GLY A 1 91 ? 4.160 0.686 -13.102 1.00 84.44 91 GLY A CA 1
ATOM 700 C C . GLY A 1 91 ? 5.053 -0.528 -12.925 1.00 84.44 91 GLY A C 1
ATOM 701 O O . GLY A 1 91 ? 6.166 -0.425 -12.401 1.00 84.44 91 GLY A O 1
ATOM 702 N N . CYS A 1 92 ? 4.530 -1.686 -13.306 1.00 89.38 92 CYS A N 1
ATOM 703 C CA . CYS A 1 92 ? 4.963 -2.974 -12.776 1.00 89.38 92 CYS A CA 1
ATOM 704 C C . CYS A 1 92 ? 5.501 -3.944 -13.820 1.00 89.38 92 CYS A C 1
ATOM 706 O O . CYS A 1 92 ? 6.047 -4.977 -13.433 1.00 89.38 92 CYS A O 1
ATOM 708 N N . ARG A 1 93 ? 5.463 -3.600 -15.114 1.00 87.19 93 ARG A N 1
ATOM 709 C CA . ARG A 1 93 ? 5.955 -4.494 -16.177 1.00 87.19 93 ARG A CA 1
ATOM 710 C C . ARG A 1 93 ? 7.466 -4.448 -16.368 1.00 87.19 93 ARG A C 1
ATOM 712 O O . ARG A 1 93 ? 8.087 -5.463 -16.667 1.00 87.19 93 ARG A O 1
ATOM 719 N N . THR A 1 94 ? 8.081 -3.275 -16.205 1.00 88.81 94 THR A N 1
ATOM 720 C CA . THR A 1 94 ? 9.515 -3.084 -16.486 1.00 88.81 94 THR A CA 1
ATOM 721 C C . THR A 1 94 ? 10.320 -2.785 -15.218 1.00 88.81 94 THR A C 1
ATOM 723 O O . THR A 1 94 ? 9.828 -2.079 -14.333 1.00 88.81 94 THR A O 1
ATOM 726 N N . PRO A 1 95 ? 11.595 -3.219 -15.126 1.00 90.44 95 PRO A N 1
ATOM 727 C CA . PRO A 1 95 ? 12.460 -2.870 -13.995 1.00 90.44 95 PRO A CA 1
ATOM 728 C C . PRO A 1 95 ? 12.593 -1.354 -13.782 1.00 90.44 95 PRO A C 1
ATOM 730 O O . PRO A 1 95 ? 12.606 -0.872 -12.648 1.00 90.44 95 PRO A O 1
ATOM 733 N N . GLY A 1 96 ? 12.650 -0.590 -14.880 1.00 89.56 96 GLY A N 1
ATOM 734 C CA . GLY A 1 96 ? 12.682 0.872 -14.855 1.00 89.56 96 GLY A CA 1
ATOM 735 C C . GLY A 1 96 ? 11.397 1.482 -14.293 1.00 89.56 96 GLY A C 1
ATOM 736 O O . GLY A 1 96 ? 11.479 2.365 -13.439 1.00 89.56 96 GLY A O 1
ATOM 737 N N . GLY A 1 97 ? 10.232 0.973 -14.708 1.00 90.31 97 GLY A N 1
ATOM 738 C CA . GLY A 1 97 ? 8.924 1.388 -14.194 1.00 90.31 97 GLY A CA 1
ATOM 739 C C . GLY A 1 97 ? 8.791 1.144 -12.693 1.00 90.31 97 GLY A C 1
ATOM 740 O O . GLY A 1 97 ? 8.474 2.076 -11.953 1.00 90.31 97 GLY A O 1
ATOM 741 N N . ARG A 1 98 ? 9.164 -0.056 -12.222 1.00 90.88 98 ARG A N 1
ATOM 742 C CA . ARG A 1 98 ? 9.112 -0.408 -10.791 1.00 90.88 98 ARG A CA 1
ATOM 743 C C . ARG A 1 98 ? 10.014 0.490 -9.957 1.00 90.88 98 ARG A C 1
ATOM 745 O O . ARG A 1 98 ? 9.597 1.006 -8.923 1.00 90.88 98 ARG A O 1
ATOM 752 N N . LYS A 1 99 ? 11.241 0.732 -10.429 1.00 91.12 99 LYS A N 1
ATOM 753 C CA . LYS A 1 99 ? 12.193 1.637 -9.772 1.00 91.12 99 LYS A CA 1
ATOM 754 C C . LYS A 1 99 ? 11.665 3.067 -9.719 1.00 91.12 99 LYS A C 1
ATOM 756 O O . LYS A 1 99 ? 11.847 3.739 -8.706 1.00 91.12 99 LYS A O 1
ATOM 761 N N . ARG A 1 100 ? 11.067 3.541 -10.813 1.00 89.56 100 ARG A N 1
ATOM 762 C CA . ARG A 1 100 ? 10.518 4.891 -10.905 1.00 89.56 100 ARG A CA 1
ATOM 763 C C . ARG A 1 100 ? 9.318 5.044 -9.972 1.00 89.56 100 ARG A C 1
ATOM 765 O O . ARG A 1 100 ? 9.300 5.998 -9.214 1.00 89.56 100 ARG A O 1
ATOM 772 N N . ALA A 1 101 ? 8.399 4.079 -9.921 1.00 89.38 101 ALA A N 1
ATOM 773 C CA . ALA A 1 101 ? 7.262 4.086 -8.992 1.00 89.38 101 ALA A CA 1
ATOM 774 C C . ALA A 1 101 ? 7.692 4.224 -7.515 1.00 89.38 101 ALA A C 1
ATOM 776 O O . ALA A 1 101 ? 7.044 4.921 -6.730 1.00 89.38 101 ALA A O 1
ATOM 777 N N . ARG A 1 102 ? 8.844 3.649 -7.145 1.00 88.00 102 ARG A N 1
ATOM 778 C CA . ARG A 1 102 ? 9.420 3.768 -5.797 1.00 88.00 102 ARG A CA 1
ATOM 779 C C . ARG A 1 102 ? 9.744 5.2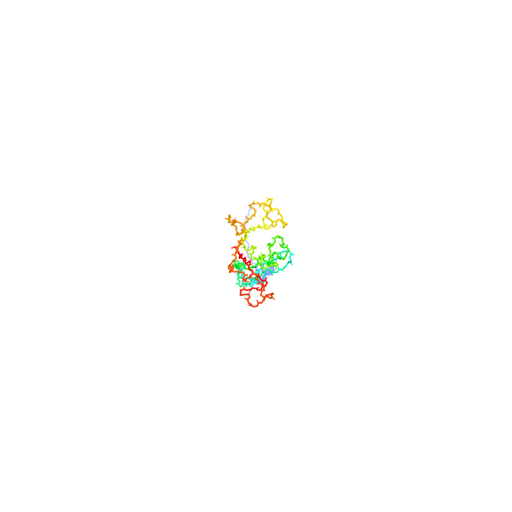05 -5.383 1.00 88.00 102 ARG A C 1
ATOM 781 O O . ARG A 1 102 ? 9.809 5.483 -4.188 1.00 88.00 102 ARG A O 1
ATOM 788 N N . THR A 1 103 ? 10.012 6.101 -6.335 1.00 88.38 103 THR A N 1
ATOM 789 C CA . THR A 1 103 ? 10.458 7.474 -6.042 1.00 88.38 103 THR A CA 1
ATOM 790 C C . THR A 1 103 ? 9.321 8.472 -5.881 1.00 88.38 103 THR A C 1
ATOM 792 O O . THR A 1 103 ? 9.593 9.612 -5.521 1.00 88.38 103 THR A O 1
ATOM 795 N N . PHE A 1 104 ? 8.083 8.087 -6.189 1.00 90.19 104 PHE A N 1
ATOM 796 C CA . PHE A 1 104 ? 6.932 8.979 -6.063 1.00 90.19 104 PHE A CA 1
ATOM 797 C C . PHE A 1 104 ? 6.397 8.973 -4.638 1.00 90.19 104 PHE A C 1
ATOM 799 O O . PHE A 1 104 ? 6.539 7.993 -3.912 1.00 90.19 104 PHE A O 1
ATOM 806 N N . ASP A 1 105 ? 5.756 10.055 -4.237 1.00 94.44 105 ASP A N 1
ATOM 807 C CA . ASP A 1 105 ? 4.912 10.035 -3.051 1.00 94.44 105 ASP A CA 1
ATOM 808 C C . ASP A 1 105 ? 3.643 9.220 -3.345 1.00 94.44 105 ASP A C 1
ATOM 810 O O . ASP A 1 105 ? 3.230 9.089 -4.499 1.00 94.44 105 ASP A O 1
ATOM 814 N N . PHE A 1 106 ? 3.027 8.654 -2.310 1.00 95.06 106 PHE A N 1
ATOM 815 C CA . PHE A 1 106 ? 1.709 8.033 -2.429 1.00 95.06 106 PHE A CA 1
ATOM 816 C C . PHE A 1 106 ? 0.845 8.356 -1.213 1.00 95.06 106 PHE A C 1
ATOM 818 O O . PHE A 1 106 ? 1.352 8.582 -0.113 1.00 95.06 106 PHE A O 1
ATOM 825 N N . TYR A 1 107 ? -0.464 8.329 -1.418 1.00 97.06 107 TYR A N 1
ATOM 826 C CA . TYR A 1 107 ? -1.484 8.543 -0.400 1.00 97.06 107 TYR A CA 1
ATOM 827 C C . TYR A 1 107 ? -2.615 7.528 -0.598 1.00 97.06 107 TYR A C 1
ATOM 829 O O . TYR A 1 107 ? -2.779 6.982 -1.689 1.00 97.06 107 TYR A O 1
ATOM 837 N N . VAL A 1 108 ? -3.343 7.225 0.472 1.00 97.75 108 VAL A N 1
ATOM 838 C CA . VAL A 1 108 ? -4.368 6.175 0.508 1.00 97.75 108 VAL A CA 1
ATOM 839 C C . VAL A 1 108 ? -5.643 6.751 1.103 1.00 97.75 108 VAL A C 1
ATOM 841 O O . VAL A 1 108 ? -5.580 7.452 2.114 1.00 97.75 108 VAL A O 1
ATOM 844 N N . CYS A 1 109 ? -6.782 6.437 0.486 1.00 97.88 109 CYS A N 1
ATOM 845 C CA . CYS A 1 109 ? -8.104 6.838 0.955 1.00 97.88 109 CYS A CA 1
ATOM 846 C C . CYS A 1 109 ? -8.940 5.601 1.323 1.00 97.88 109 CYS A C 1
ATOM 848 O O . CYS A 1 109 ? -8.886 4.587 0.617 1.00 97.88 109 CYS A O 1
ATOM 850 N N . PRO A 1 110 ? -9.717 5.650 2.414 1.00 97.44 110 PRO A N 1
ATOM 851 C CA . PRO A 1 110 ? -10.482 4.509 2.891 1.00 97.44 110 PRO A CA 1
ATOM 852 C C . PRO A 1 110 ? -11.790 4.347 2.113 1.00 97.44 110 PRO A C 1
ATOM 854 O O . PRO A 1 110 ? -12.534 5.302 1.906 1.00 97.44 110 PRO A O 1
ATOM 857 N N . GLY A 1 111 ? -12.120 3.105 1.755 1.00 96.19 111 GLY A N 1
ATOM 858 C CA . GLY A 1 111 ? -13.406 2.767 1.131 1.00 96.19 111 GLY A CA 1
ATOM 859 C C . GLY A 1 111 ? -14.536 2.444 2.119 1.00 96.19 111 GLY A C 1
ATOM 860 O O . GLY A 1 111 ? -15.688 2.349 1.709 1.00 96.19 111 GLY A O 1
ATOM 861 N N . HIS A 1 112 ? -14.231 2.243 3.408 1.00 93.94 112 HIS A N 1
ATOM 862 C CA . HIS A 1 112 ? -15.216 1.790 4.403 1.00 93.94 112 HIS A CA 1
ATOM 863 C C . HIS A 1 112 ? -16.073 2.938 4.969 1.00 93.94 112 HIS A C 1
ATOM 865 O O . HIS A 1 112 ? -17.261 2.752 5.218 1.00 93.94 112 HIS A O 1
ATOM 871 N N . THR A 1 113 ? -15.489 4.132 5.112 1.00 92.50 113 THR A N 1
ATOM 872 C CA . THR A 1 113 ? -16.186 5.372 5.479 1.00 92.50 113 THR A CA 1
ATOM 873 C C . THR A 1 113 ? -15.712 6.460 4.528 1.00 92.50 113 THR A C 1
ATOM 875 O O . THR A 1 113 ? -14.631 7.011 4.705 1.00 92.50 113 THR A O 1
ATOM 878 N N . VAL A 1 114 ? -16.493 6.745 3.487 1.00 93.19 114 VAL A N 1
ATOM 879 C CA . VAL A 1 114 ? -16.081 7.663 2.417 1.00 93.19 114 VAL A CA 1
ATOM 880 C C . VAL A 1 114 ? -16.673 9.054 2.669 1.00 93.19 114 VAL A C 1
ATOM 882 O O . VAL A 1 114 ? -17.898 9.201 2.618 1.00 93.19 114 VAL A O 1
ATOM 885 N N . PRO A 1 115 ? -15.855 10.096 2.923 1.00 91.25 115 PRO A N 1
ATOM 886 C CA . PRO A 1 115 ? -16.368 11.452 3.083 1.00 91.25 115 PRO A CA 1
ATOM 887 C C . PRO A 1 115 ? -17.030 11.975 1.802 1.00 91.25 115 PRO A C 1
ATOM 889 O O . PRO A 1 115 ? -16.655 11.628 0.678 1.00 91.25 115 PRO A O 1
ATOM 892 N N . THR A 1 116 ? -17.993 12.885 1.958 1.00 94.62 116 THR A N 1
ATOM 893 C CA . THR A 1 116 ? -18.709 13.483 0.825 1.00 94.62 116 THR A CA 1
ATOM 894 C C . THR A 1 116 ? -17.744 14.126 -0.173 1.00 94.62 116 THR A C 1
ATOM 896 O O . THR A 1 116 ? -16.937 14.989 0.184 1.00 94.62 116 THR A O 1
ATOM 899 N N . GLY A 1 117 ? -17.857 13.743 -1.446 1.00 94.62 117 GLY A N 1
ATOM 900 C CA . GLY A 1 117 ? -17.032 14.271 -2.536 1.00 94.62 117 GLY A CA 1
ATOM 901 C C . GLY A 1 117 ? -15.694 13.555 -2.747 1.00 94.62 117 GLY A C 1
ATOM 902 O O . GLY A 1 117 ? -14.929 13.991 -3.597 1.00 94.62 117 GLY A O 1
ATOM 903 N N . CYS A 1 118 ? -15.411 12.469 -2.021 1.00 97.25 118 CYS A N 1
ATOM 904 C CA . CYS A 1 118 ? -14.217 11.643 -2.239 1.00 97.25 118 CYS A CA 1
ATOM 905 C C . CYS A 1 118 ? -14.348 10.637 -3.398 1.00 97.25 118 CYS A C 1
ATOM 907 O O . CYS A 1 118 ? -13.381 9.964 -3.740 1.00 97.25 118 CYS A O 1
ATOM 909 N N . GLY A 1 119 ? -15.509 10.567 -4.054 1.00 96.56 119 GLY A N 1
ATOM 910 C CA . GLY A 1 119 ? -15.728 9.662 -5.185 1.00 96.56 119 GLY A CA 1
ATOM 911 C C . GLY A 1 119 ? -15.851 8.197 -4.760 1.00 96.56 119 GLY A C 1
ATOM 912 O O . GLY A 1 119 ? -16.141 7.898 -3.603 1.00 96.56 119 GLY A O 1
ATOM 913 N N . GLY A 1 120 ? -15.679 7.287 -5.716 1.00 96.12 120 GLY A N 1
ATOM 914 C CA . GLY A 1 120 ? -15.809 5.845 -5.523 1.00 96.12 120 GLY A CA 1
ATOM 915 C C . GLY A 1 120 ? -14.565 5.075 -5.979 1.00 96.12 120 GLY A C 1
ATOM 916 O O . GLY A 1 120 ? -13.476 5.643 -6.069 1.00 96.12 120 GLY A O 1
ATOM 917 N N . PRO A 1 121 ? -14.707 3.775 -6.303 1.00 92.06 121 PRO A N 1
ATOM 918 C CA . PRO A 1 121 ? -13.589 2.930 -6.726 1.00 92.06 121 PRO A CA 1
ATOM 919 C C . PRO A 1 121 ? -12.804 3.470 -7.928 1.00 92.06 121 PRO A C 1
ATOM 921 O O . PRO A 1 121 ? -11.593 3.284 -7.994 1.00 92.06 121 PRO A O 1
ATOM 924 N N . ARG A 1 122 ? -13.471 4.157 -8.868 1.00 90.50 122 ARG A N 1
ATOM 925 C CA . ARG A 1 122 ? -12.821 4.729 -10.060 1.00 90.50 122 ARG A CA 1
ATOM 926 C C . ARG A 1 122 ? -11.803 5.811 -9.706 1.00 90.50 122 ARG A C 1
ATOM 928 O O . ARG A 1 122 ? -10.786 5.922 -10.376 1.00 90.50 122 ARG A O 1
ATOM 935 N N . GLU A 1 123 ? -12.071 6.578 -8.657 1.00 93.56 123 GLU A N 1
ATOM 936 C CA . GLU A 1 123 ? -11.178 7.601 -8.115 1.00 93.56 123 GLU A CA 1
ATOM 937 C C . GLU A 1 123 ? -10.270 7.048 -7.002 1.00 93.56 123 GLU A C 1
ATOM 939 O O . GLU A 1 123 ? -9.569 7.815 -6.344 1.00 93.56 123 GLU A O 1
ATOM 944 N N . GLY A 1 124 ? -10.323 5.738 -6.722 1.00 93.62 124 GLY A N 1
ATOM 945 C CA . GLY A 1 124 ? -9.648 5.131 -5.572 1.00 93.62 124 GLY A CA 1
ATOM 946 C C . GLY A 1 124 ? -10.119 5.695 -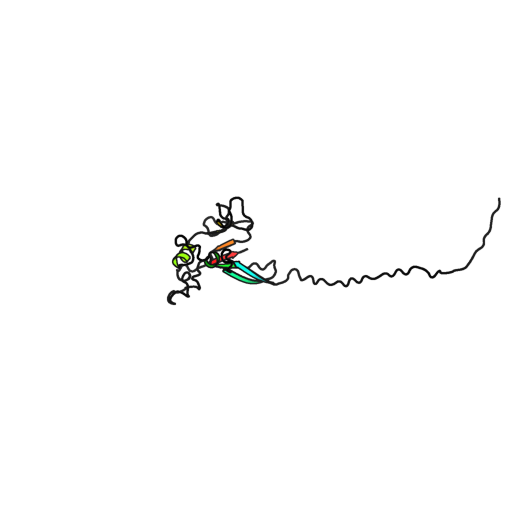4.228 1.00 93.62 124 GLY A C 1
ATOM 947 O O . GLY A 1 124 ? -9.357 5.689 -3.267 1.00 93.62 124 GLY A O 1
ATOM 948 N N . TYR A 1 125 ? -11.346 6.228 -4.175 1.00 97.38 125 TYR A N 1
ATOM 949 C CA . TYR A 1 125 ? -11.890 7.002 -3.051 1.00 97.38 125 TYR A CA 1
ATOM 950 C C . TYR A 1 125 ? -11.105 8.289 -2.731 1.00 97.38 125 TYR A C 1
ATOM 952 O O . TYR A 1 125 ? -11.252 8.856 -1.651 1.00 97.38 125 TYR A O 1
ATOM 960 N N . CYS A 1 126 ? -10.284 8.768 -3.670 1.00 97.25 126 CYS A N 1
ATOM 961 C CA . CYS A 1 126 ? -9.422 9.939 -3.523 1.00 97.25 126 CYS A CA 1
ATOM 962 C C . CYS A 1 126 ? -9.806 11.090 -4.470 1.00 97.25 126 CYS A C 1
ATOM 964 O O . CYS A 1 126 ? -8.944 11.809 -4.970 1.00 97.25 126 CYS A O 1
ATOM 966 N N . GLY A 1 127 ? -11.099 11.284 -4.738 1.00 96.81 127 GLY A N 1
ATOM 967 C CA . GLY A 1 127 ? -11.594 12.261 -5.718 1.00 96.81 127 GLY A CA 1
ATOM 968 C C . GLY A 1 127 ? -11.277 13.734 -5.414 1.00 96.81 127 GLY A C 1
ATOM 969 O O . GLY A 1 127 ? -11.433 14.583 -6.291 1.00 96.81 127 GLY A O 1
ATOM 970 N N . LYS A 1 128 ? -10.824 14.061 -4.198 1.00 96.69 128 LYS A N 1
ATOM 971 C CA . LYS A 1 128 ? -10.365 15.400 -3.798 1.00 96.69 128 LYS A CA 1
ATOM 972 C C . LYS A 1 128 ? -9.287 15.305 -2.712 1.00 96.69 128 LYS A C 1
ATOM 974 O O . LYS A 1 128 ? -9.195 14.300 -2.011 1.00 96.69 128 LYS A O 1
ATOM 979 N N . TRP A 1 129 ? -8.524 16.382 -2.526 1.00 97.06 129 TRP A N 1
ATOM 980 C CA . TRP A 1 129 ? -7.588 16.497 -1.403 1.00 97.06 129 TRP A CA 1
ATOM 981 C C . TRP A 1 129 ? -8.304 16.505 -0.050 1.00 97.06 129 TRP A C 1
ATOM 983 O O . TRP A 1 129 ? -9.399 17.062 0.082 1.00 97.06 129 TRP A O 1
ATOM 993 N N . GLY A 1 130 ? -7.667 15.900 0.951 1.00 96.06 130 GLY A N 1
ATOM 994 C CA . GLY A 1 130 ? -8.220 15.698 2.288 1.00 96.06 130 GLY A CA 1
ATOM 995 C C . GLY A 1 130 ? -9.085 14.441 2.420 1.00 96.06 130 GLY A C 1
ATOM 996 O O . GLY A 1 130 ? -9.674 14.229 3.476 1.00 96.06 130 GLY A O 1
ATOM 997 N N . CYS A 1 131 ? -9.193 13.624 1.367 1.00 97.69 131 CYS A N 1
ATOM 998 C CA . CYS A 1 131 ? -9.784 12.283 1.452 1.00 97.69 131 CYS A CA 1
ATOM 999 C C . CYS A 1 131 ? -8.785 11.247 1.966 1.00 97.69 131 CYS A C 1
ATOM 1001 O O . CYS A 1 131 ? -9.186 10.207 2.484 1.00 97.69 131 CYS A O 1
ATOM 1003 N N . GLU A 1 132 ? -7.493 11.516 1.795 1.00 98.12 132 GLU A N 1
ATOM 1004 C CA . GLU A 1 132 ? -6.436 10.621 2.212 1.00 98.12 132 GLU A CA 1
ATOM 1005 C C . GLU A 1 132 ? -6.288 10.573 3.734 1.00 98.12 132 GLU A C 1
ATOM 1007 O O . GLU A 1 132 ? -6.353 11.586 4.430 1.00 98.12 132 GLU A O 1
ATOM 1012 N N . THR A 1 133 ? -6.048 9.375 4.249 1.00 98.25 133 THR A N 1
ATOM 1013 C CA . THR A 1 133 ? -5.939 9.097 5.687 1.00 98.25 133 THR A CA 1
ATOM 1014 C C . THR A 1 133 ? -4.584 8.532 6.070 1.00 98.25 133 THR A C 1
ATOM 1016 O O . THR A 1 133 ? -4.211 8.567 7.240 1.00 98.25 133 THR A O 1
ATOM 1019 N N . THR A 1 134 ? -3.825 8.015 5.104 1.00 98.44 134 THR A N 1
ATOM 1020 C CA . THR A 1 134 ? -2.475 7.499 5.317 1.00 98.44 134 THR A CA 1
ATOM 1021 C C . THR A 1 134 ? -1.661 7.525 4.022 1.00 98.44 134 THR A C 1
ATOM 1023 O O . THR A 1 134 ? -2.138 7.954 2.969 1.00 98.44 134 THR A O 1
ATOM 1026 N N . GLY A 1 135 ? -0.408 7.089 4.096 1.00 97.56 135 GLY A N 1
ATOM 1027 C CA . GLY A 1 135 ? 0.516 7.002 2.977 1.00 97.56 135 GLY A CA 1
ATOM 1028 C C . GLY A 1 135 ? 1.886 7.580 3.298 1.00 97.56 135 GLY A C 1
ATOM 1029 O O . GLY A 1 135 ? 2.219 7.906 4.438 1.00 97.56 135 GLY A O 1
ATOM 1030 N N . GLN A 1 136 ? 2.694 7.725 2.254 1.00 96.50 136 GLN A N 1
ATOM 1031 C CA . GLN A 1 136 ? 4.024 8.304 2.345 1.00 96.50 136 GLN A CA 1
ATOM 1032 C C . GLN A 1 136 ? 4.166 9.424 1.322 1.00 96.50 136 GLN A C 1
ATOM 1034 O O . GLN A 1 136 ? 4.617 9.208 0.197 1.00 96.50 136 GLN A O 1
ATOM 1039 N N . ALA A 1 137 ? 3.776 10.618 1.763 1.00 96.44 137 ALA A N 1
ATOM 1040 C CA . ALA A 1 137 ? 3.887 11.864 1.025 1.00 96.44 137 ALA A CA 1
ATOM 1041 C C . ALA A 1 137 ? 4.483 12.975 1.899 1.00 96.44 137 ALA A C 1
ATOM 1043 O O . ALA A 1 137 ? 4.468 12.870 3.131 1.00 96.44 137 ALA A O 1
ATOM 1044 N N . TYR A 1 138 ? 4.992 14.051 1.291 1.00 95.75 138 TYR A N 1
ATOM 1045 C CA . TYR A 1 138 ? 5.661 15.126 2.039 1.00 95.75 138 TYR A CA 1
ATOM 1046 C C . TYR A 1 138 ? 4.775 15.783 3.117 1.00 95.75 138 TYR A C 1
ATOM 1048 O O . TYR A 1 138 ? 5.296 16.217 4.147 1.00 95.75 138 TYR A O 1
ATOM 1056 N N . TRP A 1 139 ? 3.450 15.828 2.916 1.00 95.94 139 TRP A N 1
ATOM 1057 C CA . TRP A 1 139 ? 2.487 16.393 3.873 1.00 95.94 139 TRP A CA 1
ATOM 1058 C C . TRP A 1 139 ? 2.040 15.412 4.965 1.00 95.94 139 TRP A C 1
ATOM 1060 O O . TRP A 1 139 ? 1.305 15.815 5.861 1.00 95.94 139 TRP A O 1
ATOM 1070 N N . LYS A 1 140 ? 2.525 14.161 4.932 1.00 97.62 140 LYS A N 1
ATOM 1071 C CA . LYS A 1 140 ? 2.319 13.133 5.968 1.00 97.62 140 LYS A CA 1
ATOM 1072 C C . LYS A 1 140 ? 0.836 12.943 6.341 1.00 97.62 140 LYS A C 1
ATOM 1074 O O . LYS A 1 140 ? 0.458 13.229 7.480 1.00 97.62 140 LYS A O 1
ATOM 1079 N N . PRO A 1 141 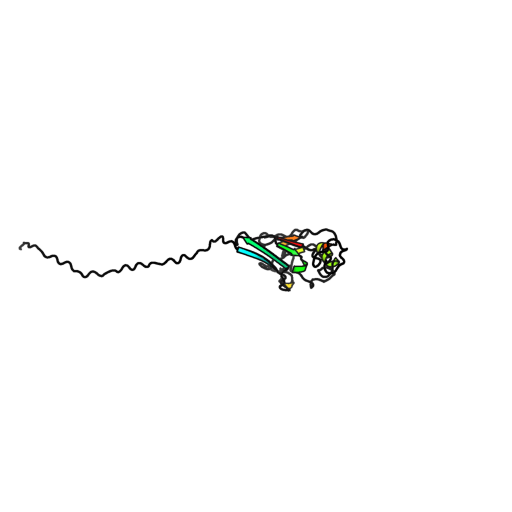? -0.004 12.469 5.404 1.00 97.50 141 PRO A N 1
ATOM 1080 C CA . PRO A 1 141 ? -1.414 12.224 5.690 1.00 97.50 141 PRO A CA 1
ATOM 1081 C C . PRO A 1 141 ? -1.583 11.234 6.850 1.00 97.50 141 PRO A C 1
ATOM 1083 O O . PRO A 1 141 ? -0.858 10.243 6.948 1.00 97.50 141 PRO A O 1
ATOM 1086 N N . SER A 1 142 ? -2.521 11.533 7.747 1.00 97.44 142 SER A N 1
ATOM 1087 C CA . SER A 1 142 ? -2.839 10.723 8.927 1.00 97.44 142 SER A CA 1
ATOM 1088 C C . SER A 1 142 ? -4.310 10.895 9.313 1.00 97.44 142 SER A C 1
ATOM 1090 O O . SER A 1 142 ? -4.944 11.882 8.937 1.00 97.44 142 SER A O 1
ATOM 1092 N N . SER A 1 143 ? -4.850 9.942 10.071 1.00 96.94 143 SER A N 1
ATOM 1093 C CA . SER A 1 143 ? -6.241 9.930 10.524 1.00 96.94 143 SER A CA 1
ATOM 1094 C C . SER A 1 143 ? -6.337 9.440 11.968 1.00 96.94 143 SER A C 1
ATOM 1096 O O . SER A 1 143 ? -5.520 8.638 12.410 1.00 96.94 143 SER A O 1
ATOM 1098 N N . SER A 1 144 ? -7.341 9.922 12.702 1.00 96.50 144 SER A N 1
ATOM 1099 C CA . SER A 1 144 ? -7.677 9.467 14.059 1.00 96.50 144 SER A CA 1
ATOM 1100 C C . SER A 1 144 ? -8.751 8.375 14.095 1.00 96.50 144 SER A C 1
ATOM 1102 O O . SER A 1 144 ? -9.115 7.925 15.179 1.00 96.50 144 SER A O 1
ATOM 1104 N N . TRP A 1 145 ? -9.300 7.997 12.940 1.00 96.19 145 TRP A N 1
ATOM 1105 C CA . TRP A 1 145 ? -10.462 7.108 12.844 1.00 96.19 145 TRP A CA 1
ATOM 1106 C C . TRP A 1 145 ? -10.288 5.964 11.841 1.00 96.19 145 TRP A C 1
ATOM 1108 O O . TRP A 1 145 ? -11.075 5.022 11.873 1.00 96.19 145 TRP A O 1
ATOM 1118 N N . ASP A 1 146 ? -9.300 6.046 10.946 1.00 97.00 146 ASP A N 1
ATOM 1119 C CA . ASP A 1 146 ? -9.022 4.964 10.001 1.00 97.00 146 ASP A CA 1
ATOM 1120 C C . ASP A 1 146 ? -8.334 3.789 10.713 1.00 97.00 146 ASP A C 1
ATOM 1122 O O . ASP A 1 146 ? -7.664 3.963 11.728 1.00 97.00 146 ASP A O 1
ATOM 1126 N N . LEU A 1 147 ? -8.523 2.588 10.176 1.00 97.31 147 LEU A N 1
ATOM 1127 C CA . LEU A 1 147 ? -8.161 1.321 10.814 1.00 97.31 147 LEU A CA 1
ATOM 1128 C C . LEU A 1 147 ? -6.726 0.881 10.525 1.00 97.31 147 LEU A C 1
ATOM 1130 O O . LEU A 1 147 ? -6.296 -0.147 11.042 1.00 97.31 147 LEU A O 1
ATOM 1134 N N . ILE A 1 148 ? -6.035 1.580 9.621 1.00 97.94 148 ILE A N 1
ATOM 1135 C CA . ILE A 1 148 ? -4.698 1.210 9.173 1.00 97.94 148 ILE A CA 1
ATOM 1136 C C . ILE A 1 148 ? -3.814 2.434 8.941 1.00 97.94 148 ILE A C 1
ATOM 1138 O O . ILE A 1 148 ? -4.273 3.534 8.636 1.00 97.94 148 ILE A O 1
ATOM 1142 N N . SER A 1 149 ? -2.509 2.195 8.966 1.00 98.06 149 SER A N 1
ATOM 1143 C CA . SER A 1 149 ? -1.504 3.065 8.370 1.00 98.06 149 SER A CA 1
ATOM 1144 C C . SER A 1 149 ? -0.685 2.303 7.332 1.00 98.06 149 SER A C 1
ATOM 1146 O O . SER A 1 149 ? -0.437 1.105 7.479 1.00 98.06 149 SER A O 1
ATOM 1148 N N . LEU A 1 150 ? -0.262 2.990 6.267 1.00 97.94 150 LEU A N 1
ATOM 1149 C CA . LEU A 1 150 ? 0.523 2.398 5.186 1.00 97.94 150 LEU A CA 1
ATOM 1150 C C . LEU A 1 150 ? 1.771 3.233 4.896 1.00 97.94 150 LEU A C 1
ATOM 1152 O O . LEU A 1 150 ? 1.692 4.440 4.676 1.00 97.94 150 LEU A O 1
ATOM 1156 N N . LYS A 1 151 ? 2.932 2.578 4.843 1.00 96.62 151 LYS A N 1
ATOM 1157 C CA . LYS A 1 151 ? 4.224 3.209 4.517 1.00 96.62 151 LYS A CA 1
ATOM 1158 C C . LYS A 1 151 ? 5.066 2.339 3.592 1.00 96.62 151 LYS A C 1
ATOM 1160 O O . LYS A 1 151 ? 4.801 1.149 3.434 1.00 96.62 151 LYS A O 1
ATOM 1165 N N . ARG A 1 152 ? 6.119 2.913 3.004 1.00 95.62 152 ARG A N 1
ATOM 1166 C CA . ARG A 1 152 ? 7.111 2.148 2.236 1.00 95.62 152 ARG A CA 1
ATOM 1167 C C . ARG A 1 152 ? 7.909 1.243 3.169 1.00 95.62 152 ARG A C 1
ATOM 1169 O O . ARG A 1 152 ? 8.385 1.663 4.223 1.00 95.62 152 ARG A O 1
ATOM 1176 N N . GLY A 1 153 ? 8.095 0.004 2.738 1.00 94.44 153 GLY A N 1
ATOM 1177 C CA . GLY A 1 153 ? 9.095 -0.892 3.290 1.00 94.44 153 GLY A CA 1
ATOM 1178 C C . GLY A 1 153 ? 10.504 -0.498 2.851 1.00 94.44 153 GLY A C 1
ATOM 1179 O O . GLY A 1 153 ? 10.713 0.373 2.003 1.00 94.44 153 GLY A O 1
ATOM 1180 N N . ASN A 1 154 ? 11.497 -1.164 3.431 1.00 90.12 154 ASN A N 1
ATOM 1181 C CA . ASN A 1 154 ? 12.885 -0.944 3.055 1.00 90.12 154 ASN A CA 1
ATOM 1182 C C . ASN A 1 154 ? 13.210 -1.680 1.748 1.00 90.12 154 ASN A C 1
ATOM 1184 O O . ASN A 1 154 ? 12.860 -2.844 1.569 1.00 90.12 154 ASN A O 1
ATOM 1188 N N . THR A 1 155 ? 13.921 -1.026 0.835 1.00 86.00 155 THR A N 1
ATOM 1189 C CA . THR A 1 155 ? 14.472 -1.662 -0.367 1.00 86.00 155 THR A CA 1
ATOM 1190 C C . THR A 1 155 ? 15.845 -1.075 -0.646 1.00 86.00 155 THR A C 1
ATOM 1192 O O . THR A 1 155 ? 15.995 0.151 -0.608 1.00 86.00 155 THR A O 1
ATOM 1195 N N . PRO A 1 156 ? 16.848 -1.910 -0.966 1.00 82.50 156 PRO A N 1
ATOM 1196 C CA . PRO A 1 156 ? 18.154 -1.430 -1.392 1.00 82.50 156 PRO A CA 1
ATOM 1197 C C . PRO A 1 156 ? 18.052 -0.356 -2.483 1.00 82.50 156 PRO A C 1
ATOM 1199 O O . PRO A 1 156 ? 17.247 -0.452 -3.409 1.00 82.50 156 PRO A O 1
ATOM 1202 N N . ARG A 1 157 ? 18.873 0.700 -2.390 1.00 74.88 157 ARG A N 1
ATOM 1203 C CA . ARG A 1 157 ? 18.809 1.829 -3.338 1.00 74.88 157 ARG A CA 1
ATOM 1204 C C . ARG A 1 157 ? 19.213 1.447 -4.765 1.00 74.88 157 ARG A C 1
ATOM 1206 O O . ARG A 1 157 ? 18.807 2.145 -5.695 1.00 74.88 157 ARG A O 1
ATOM 1213 N N . ASN A 1 158 ? 19.988 0.374 -4.932 1.00 80.44 158 ASN A N 1
ATOM 1214 C CA . ASN A 1 158 ? 20.401 -0.130 -6.238 1.00 80.44 158 ASN A CA 1
ATOM 1215 C C . ASN A 1 158 ? 19.205 -0.673 -7.043 1.00 80.44 158 ASN A C 1
ATOM 1217 O O . ASN A 1 158 ? 18.087 -0.791 -6.552 1.00 80.44 158 ASN A O 1
ATOM 1221 N N . GLN A 1 159 ? 19.447 -0.953 -8.322 1.00 75.25 159 GLN A N 1
ATOM 1222 C CA . GLN A 1 159 ? 18.387 -1.377 -9.244 1.00 75.25 159 GLN A CA 1
ATOM 1223 C C . GLN A 1 159 ? 18.121 -2.879 -9.196 1.00 75.25 159 GLN A C 1
ATOM 1225 O O . GLN A 1 159 ? 17.081 -3.297 -9.686 1.00 75.25 159 GLN A O 1
ATOM 1230 N N . GLY A 1 160 ? 19.044 -3.656 -8.613 1.00 86.38 160 GLY A N 1
ATOM 1231 C CA . GLY A 1 160 ? 18.986 -5.117 -8.541 1.00 86.38 160 GLY A CA 1
ATOM 1232 C C . GLY A 1 160 ? 17.591 -5.630 -8.191 1.00 86.38 160 GLY A C 1
ATOM 1233 O O . GLY A 1 160 ? 17.011 -6.306 -9.032 1.00 86.38 160 GLY A O 1
ATOM 1234 N N . PRO A 1 161 ? 16.990 -5.203 -7.061 1.00 92.12 161 PRO A N 1
ATOM 1235 C CA . PRO A 1 161 ? 15.694 -5.721 -6.629 1.00 92.12 161 PRO A CA 1
ATOM 1236 C C . PRO A 1 161 ? 14.539 -5.528 -7.610 1.00 92.12 161 PRO A C 1
ATOM 1238 O O . PRO A 1 161 ? 13.568 -6.263 -7.541 1.00 92.12 161 PRO A O 1
ATOM 1241 N N . CYS A 1 162 ? 14.605 -4.553 -8.518 1.00 93.12 162 CYS A N 1
ATOM 1242 C CA . CYS A 1 162 ? 13.519 -4.316 -9.471 1.00 93.12 162 CYS A CA 1
ATOM 1243 C C . CYS A 1 162 ? 13.581 -5.230 -10.708 1.00 93.12 162 CYS A C 1
ATOM 1245 O O . CYS A 1 162 ? 12.654 -5.225 -11.525 1.00 93.12 162 CYS A O 1
ATOM 1247 N N . TYR A 1 163 ? 14.665 -5.996 -10.869 1.00 93.38 163 TYR A N 1
ATOM 1248 C CA . TYR A 1 163 ? 14.791 -7.013 -11.908 1.00 93.38 163 TYR A CA 1
ATOM 1249 C C . TYR A 1 163 ? 14.198 -8.334 -11.436 1.00 93.38 163 TYR A C 1
ATOM 1251 O O . TYR A 1 163 ? 14.451 -8.769 -10.313 1.00 93.38 163 TYR A O 1
ATOM 1259 N N . ASP A 1 164 ? 13.437 -8.973 -12.321 1.00 92.75 164 ASP A N 1
ATOM 1260 C CA . ASP A 1 164 ? 12.879 -10.293 -12.062 1.00 92.75 164 ASP A CA 1
ATOM 1261 C C . ASP A 1 164 ? 13.959 -11.359 -12.209 1.00 92.75 164 ASP A C 1
ATOM 1263 O O . ASP A 1 164 ? 14.481 -11.571 -13.303 1.00 92.75 164 ASP A O 1
ATOM 1267 N N . SER A 1 165 ? 14.270 -12.041 -11.108 1.00 92.69 165 SER A N 1
ATOM 1268 C CA . SER A 1 165 ? 15.269 -13.109 -11.063 1.00 92.69 165 SER A CA 1
ATOM 1269 C C . SER A 1 165 ? 14.962 -14.278 -12.002 1.00 92.69 165 SER A C 1
ATOM 1271 O O . SER A 1 165 ? 15.867 -15.040 -12.318 1.00 92.69 165 SER A O 1
ATOM 1273 N N . SER A 1 166 ? 13.708 -14.442 -12.437 1.00 90.25 166 SER A N 1
ATOM 1274 C CA . SER A 1 166 ? 13.321 -15.471 -13.410 1.00 90.25 166 SER A CA 1
ATOM 1275 C C . SER A 1 166 ? 13.554 -15.065 -14.871 1.00 90.25 166 SER A C 1
ATOM 1277 O O . SER A 1 166 ? 13.573 -15.929 -15.745 1.00 90.25 166 SER A O 1
ATOM 1279 N N . ALA A 1 167 ? 13.760 -13.771 -15.141 1.00 86.69 167 ALA A N 1
ATOM 1280 C CA . ALA A 1 167 ? 13.843 -13.208 -16.490 1.00 86.69 167 ALA A CA 1
ATOM 1281 C C . ALA A 1 167 ? 15.213 -12.592 -16.831 1.00 86.69 167 ALA A C 1
ATOM 1283 O O . ALA A 1 167 ? 15.405 -12.107 -17.947 1.00 86.69 167 ALA A O 1
ATOM 1284 N N . VAL A 1 168 ? 16.165 -12.575 -15.893 1.00 86.56 168 VAL A N 1
ATOM 1285 C CA . VAL A 1 168 ? 17.504 -11.994 -16.092 1.00 86.56 168 VAL A CA 1
ATOM 1286 C C . VAL A 1 168 ? 18.622 -12.998 -15.825 1.00 86.56 168 VAL A C 1
ATOM 1288 O O . VAL A 1 168 ? 18.439 -13.963 -15.088 1.00 86.56 168 VAL A O 1
ATOM 1291 N N . SER A 1 169 ? 19.805 -12.743 -16.401 1.00 79.50 169 SER A N 1
ATOM 1292 C CA . SER A 1 169 ? 21.030 -13.486 -16.067 1.00 79.50 169 SER A CA 1
ATOM 1293 C C . SER A 1 169 ? 21.329 -13.395 -14.566 1.00 79.50 169 SER A C 1
ATOM 1295 O O . SER A 1 169 ? 21.111 -12.351 -13.941 1.00 79.50 169 SER A O 1
ATOM 1297 N N . SER A 1 170 ? 21.933 -14.452 -14.015 1.00 74.75 170 SER A N 1
ATOM 1298 C CA . SER A 1 170 ? 22.450 -14.507 -12.641 1.00 74.75 170 SER A CA 1
ATOM 1299 C C . SER A 1 170 ? 23.428 -13.376 -12.293 1.00 74.75 170 SER A C 1
ATOM 1301 O O . SER A 1 170 ? 23.666 -13.107 -11.117 1.00 74.75 170 SER A O 1
ATOM 1303 N N . ASP A 1 171 ? 23.982 -12.693 -13.297 1.00 79.62 171 ASP A N 1
ATOM 1304 C CA . ASP A 1 171 ? 24.918 -11.578 -13.117 1.00 79.62 171 ASP A CA 1
ATOM 1305 C C . ASP A 1 171 ? 24.261 -10.319 -12.526 1.00 79.62 171 ASP A C 1
ATOM 1307 O O . ASP A 1 171 ? 24.945 -9.459 -11.957 1.00 79.62 171 ASP A O 1
ATOM 1311 N N . ILE A 1 172 ? 22.929 -10.199 -12.605 1.00 84.56 172 ILE A N 1
ATOM 1312 C CA . ILE A 1 172 ? 22.190 -9.095 -11.983 1.00 84.56 172 ILE A CA 1
ATOM 1313 C C . ILE A 1 172 ? 22.063 -9.345 -10.477 1.00 84.56 172 ILE A C 1
ATOM 1315 O O . ILE A 1 172 ? 21.088 -9.903 -9.970 1.00 84.56 172 ILE A O 1
ATOM 1319 N N . LYS A 1 173 ? 23.074 -8.891 -9.730 1.00 87.12 173 LYS A N 1
ATOM 1320 C CA . LYS A 1 173 ? 23.109 -9.012 -8.268 1.00 87.12 173 LYS A CA 1
ATOM 1321 C C . LYS A 1 173 ? 21.892 -8.354 -7.613 1.00 87.12 173 LYS A C 1
ATOM 1323 O O . LYS A 1 173 ? 21.663 -7.151 -7.754 1.00 87.12 173 LYS A O 1
ATOM 1328 N N . GLY A 1 174 ? 21.180 -9.141 -6.808 1.00 88.69 174 GLY A N 1
ATOM 1329 C CA . GLY A 1 174 ? 20.057 -8.680 -5.994 1.00 88.69 174 GLY A CA 1
ATOM 1330 C C . GLY A 1 174 ? 18.711 -8.638 -6.714 1.00 88.69 174 GLY A C 1
ATOM 1331 O O . GLY A 1 174 ? 17.806 -8.016 -6.170 1.00 88.69 174 GLY A O 1
ATOM 1332 N N . ALA A 1 175 ? 18.577 -9.257 -7.895 1.00 92.50 175 ALA A N 1
ATOM 1333 C CA . ALA A 1 175 ? 17.277 -9.526 -8.516 1.00 92.50 175 ALA A CA 1
ATOM 1334 C C . ALA A 1 175 ? 16.352 -10.296 -7.558 1.00 92.50 175 ALA A C 1
ATOM 1336 O O . ALA A 1 175 ? 16.815 -11.151 -6.799 1.00 92.50 175 ALA A O 1
ATOM 1337 N N . THR A 1 176 ? 15.055 -9.993 -7.584 1.00 92.69 176 THR A N 1
ATOM 1338 C CA . THR A 1 176 ? 14.046 -10.635 -6.726 1.00 92.69 176 THR A CA 1
ATOM 1339 C C . THR A 1 176 ? 13.001 -11.361 -7.574 1.00 92.69 176 THR A C 1
ATOM 1341 O O . THR A 1 176 ? 12.807 -11.016 -8.743 1.00 92.69 176 THR A O 1
ATOM 1344 N N . PRO A 1 177 ? 12.282 -12.351 -7.014 1.00 92.62 177 PRO A N 1
ATOM 1345 C CA . PRO A 1 177 ? 11.186 -13.003 -7.725 1.00 92.62 177 PRO A CA 1
ATOM 1346 C C . PRO A 1 177 ? 10.114 -11.995 -8.163 1.00 92.62 177 PRO A C 1
ATOM 1348 O O . PRO A 1 177 ? 9.553 -11.283 -7.324 1.00 92.62 177 PRO A O 1
ATOM 1351 N N . GLY A 1 178 ? 9.823 -11.929 -9.466 1.00 90.88 178 GLY A N 1
ATOM 1352 C CA . GLY A 1 178 ? 8.865 -10.975 -10.044 1.00 90.88 178 GLY A CA 1
ATOM 1353 C C . GLY A 1 178 ? 9.376 -9.530 -10.122 1.00 90.88 178 GLY A C 1
ATOM 1354 O O . GLY A 1 178 ? 8.638 -8.635 -10.524 1.00 90.88 178 GLY A O 1
ATOM 1355 N N . GLY A 1 179 ? 10.626 -9.268 -9.721 1.00 92.88 179 GLY A N 1
ATOM 1356 C CA . GLY A 1 179 ? 11.201 -7.922 -9.655 1.00 92.88 179 GLY A CA 1
ATOM 1357 C C . GLY A 1 179 ? 10.545 -7.031 -8.600 1.00 92.88 179 GLY A C 1
ATOM 1358 O O . GLY A 1 179 ? 10.488 -5.812 -8.769 1.00 92.88 179 GLY A O 1
ATOM 1359 N N . ARG A 1 180 ? 10.025 -7.642 -7.530 1.00 93.69 180 ARG A N 1
ATOM 1360 C CA . ARG A 1 180 ? 9.418 -6.962 -6.381 1.00 93.69 180 ARG A CA 1
ATOM 1361 C C . ARG A 1 180 ? 10.435 -6.046 -5.704 1.00 93.69 180 ARG A C 1
ATOM 1363 O O . ARG A 1 180 ? 11.454 -6.502 -5.175 1.00 93.69 180 ARG A O 1
ATOM 1370 N N . CYS A 1 181 ? 10.161 -4.747 -5.745 1.00 94.12 181 CYS A N 1
ATOM 1371 C CA . CYS A 1 181 ? 11.020 -3.699 -5.194 1.00 94.12 181 CYS A CA 1
ATOM 1372 C C . CYS A 1 181 ? 10.251 -2.470 -4.679 1.00 94.12 181 CYS A C 1
ATOM 1374 O O . CYS A 1 181 ? 10.858 -1.427 -4.411 1.00 94.12 181 CYS A O 1
ATOM 1376 N N . ASN A 1 182 ? 8.930 -2.590 -4.536 1.00 94.50 182 ASN A N 1
ATOM 1377 C CA . ASN A 1 182 ? 8.035 -1.577 -3.989 1.00 94.50 182 ASN A CA 1
ATOM 1378 C C . ASN A 1 182 ? 7.300 -2.126 -2.755 1.00 94.50 182 ASN A C 1
ATOM 1380 O O . ASN A 1 182 ? 6.068 -2.145 -2.738 1.00 94.50 182 ASN A O 1
ATOM 1384 N N . PRO A 1 183 ? 8.022 -2.582 -1.714 1.00 96.25 183 PRO A N 1
ATOM 1385 C CA . PRO A 1 183 ? 7.391 -3.120 -0.527 1.00 96.25 183 PRO A CA 1
ATOM 1386 C C . PRO A 1 183 ? 6.602 -2.029 0.191 1.00 96.25 183 PRO A C 1
ATOM 1388 O O . PRO A 1 183 ? 7.044 -0.883 0.318 1.00 96.25 183 PRO A O 1
ATOM 1391 N N . LEU A 1 184 ? 5.458 -2.429 0.715 1.00 97.69 184 LEU A N 1
ATOM 1392 C CA . LEU A 1 184 ? 4.586 -1.657 1.576 1.00 97.69 184 LEU A CA 1
ATOM 1393 C C . LEU A 1 184 ? 4.458 -2.379 2.916 1.00 97.69 184 LEU A C 1
ATOM 1395 O O . LEU A 1 184 ? 4.545 -3.607 2.992 1.00 97.69 184 LEU A O 1
ATOM 1399 N N . VAL A 1 185 ? 4.294 -1.593 3.975 1.00 98.19 185 VAL A N 1
ATOM 1400 C CA . VAL A 1 185 ? 4.081 -2.070 5.341 1.00 98.19 185 VAL A CA 1
ATOM 1401 C C . VAL A 1 185 ? 2.784 -1.468 5.843 1.00 98.1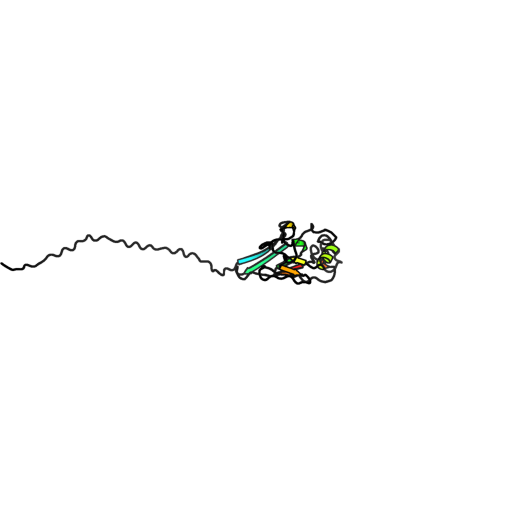9 185 VAL A C 1
ATOM 1403 O O . VAL A 1 185 ? 2.684 -0.243 5.941 1.00 98.19 185 VAL A O 1
ATOM 1406 N N . LEU A 1 186 ? 1.823 -2.335 6.143 1.00 98.50 186 LEU A N 1
ATOM 1407 C CA . LEU A 1 186 ? 0.533 -1.989 6.723 1.00 98.50 186 LEU A CA 1
ATOM 1408 C C . LEU A 1 186 ? 0.554 -2.308 8.218 1.00 98.50 186 LEU A C 1
ATOM 1410 O O . LEU A 1 186 ? 0.963 -3.400 8.620 1.00 98.50 186 LEU A O 1
ATOM 1414 N N . GLU A 1 187 ? 0.132 -1.344 9.027 1.00 98.00 187 GLU A N 1
ATOM 1415 C CA . GLU A 1 187 ? -0.005 -1.458 10.483 1.00 98.00 187 GLU A CA 1
ATOM 1416 C C . GLU A 1 187 ? -1.446 -1.086 10.872 1.00 98.00 187 GLU A C 1
ATOM 1418 O O . GLU A 1 187 ? -2.055 -0.278 10.171 1.00 98.00 187 GLU A O 1
ATOM 1423 N N . PHE A 1 188 ? -1.973 -1.686 11.942 1.00 96.56 188 PHE A N 1
ATOM 1424 C CA . PHE A 1 188 ? -3.300 -1.406 12.510 1.00 96.56 188 PHE A CA 1
ATOM 1425 C C . PHE A 1 188 ? -3.201 -0.394 13.654 1.00 96.56 188 PHE A C 1
ATOM 1427 O O . PHE A 1 188 ? -2.151 -0.411 14.343 1.00 96.56 188 PHE A O 1
#

Secondary structure (DSSP, 8-state):
-------------------------------------TT--EEEEEEEE-TTT--EEEEEEEEE-TTT----EEEEHHHHH-GGG-STT-SSSSHHHHHHHTTS-EEE--SSS--TT---GGGTT-SSTT---EEESTT----SS-S-EEEEPP--SSSGGGSBTTTS-TTSTT-BGGG---EEEEE-

Foldseek 3Di:
DDDDDDDDDDDDDDDPDDDPPPPPPPPPPPPVPPPPPLFDWDFDKDFDAQPVVRDTQDIDTDTGGPVPPFDKDKGFPCRRPDDPVPPPLAHQPDLSNSLVVQPDWDFAADQPDQDPQLDHVVSNSRRDPPRTAETGDPVGHHDPPDPKHKYWDDAPNDSLLQAAPVPDDPVSPNHDHSSRGGMMIMGD

Organism: Mus musculus (NCBI:txid10090)

pLDDT: mean 83.4, std 19.13, range [34.16, 98.5]

InterPro domains:
  IPR008981 F-MuLV receptor-binding [G3DSA:3.90.310.10] (35-188)
  IPR008981 F-MuLV receptor-binding [SSF49830] (38-188)
  IPR018154 TLV/ENV coat polyprotein [PF00429] (90-188)